Protein AF-A0A5E3XGV1-F1 (afdb_monomer_lite)

Secondary structure (DSSP, 8-state):
-EEEEEEEE-S--TTTTS-SS--SS--TTEEEEEEEEESS--GGGGGTTBTTPPPPPPPSEEEEEEEES---S---GGGG--GGGGTTEEEEEEEESSSSS----HHHHHHHHHH-TT--EEEE-HHHHHHHHHHIIIIIISSS--HHHHHHHTT--EEEE-S--TT-EETTEEHHHHHHHHHHSTT----EEEEEGGGHHHHHHHHTTTSEEEEEPBP-----------

Structure (mmCIF, N/CA/C/O backbone):
data_AF-A0A5E3XGV1-F1
#
_entry.id   AF-A0A5E3XGV1-F1
#
loop_
_atom_site.group_PDB
_atom_site.id
_atom_site.type_symbol
_atom_site.label_atom_id
_atom_site.label_alt_id
_atom_site.label_comp_id
_atom_site.label_asym_id
_atom_site.label_entity_id
_atom_site.label_seq_id
_atom_site.pdbx_PDB_ins_code
_atom_site.Cartn_x
_atom_site.Cartn_y
_atom_site.Cartn_z
_atom_site.occupancy
_atom_site.B_iso_or_equiv
_atom_site.auth_seq_id
_atom_site.auth_comp_id
_atom_site.auth_asym_id
_atom_site.auth_atom_id
_atom_site.pdbx_PDB_model_num
ATOM 1 N N . MET A 1 1 ? -7.394 -14.993 9.760 1.00 59.34 1 MET A N 1
ATOM 2 C CA . MET A 1 1 ? -7.059 -13.569 9.548 1.00 59.34 1 MET A CA 1
ATOM 3 C C . MET A 1 1 ? -6.231 -13.520 8.284 1.00 59.34 1 MET A C 1
ATOM 5 O O . MET A 1 1 ? -5.189 -14.155 8.280 1.00 59.34 1 MET A O 1
ATOM 9 N N . LYS A 1 2 ? -6.726 -12.915 7.198 1.00 80.19 2 LYS A N 1
ATOM 10 C CA . LYS A 1 2 ? -6.070 -13.042 5.890 1.00 80.19 2 LYS A CA 1
ATOM 11 C C . LYS A 1 2 ? -5.187 -11.831 5.573 1.00 80.19 2 LYS A C 1
ATOM 13 O O . LYS A 1 2 ? -5.678 -10.702 5.643 1.00 80.19 2 LYS A O 1
ATOM 18 N N . THR A 1 3 ? -3.932 -12.088 5.210 1.00 84.44 3 THR A N 1
ATOM 19 C CA . THR A 1 3 ? -2.984 -11.105 4.653 1.00 84.44 3 THR A CA 1
ATOM 20 C C . THR A 1 3 ? -2.899 -11.314 3.153 1.00 84.44 3 THR A C 1
ATOM 22 O O . THR A 1 3 ? -2.928 -12.458 2.698 1.00 84.44 3 THR A O 1
ATOM 25 N N . VAL A 1 4 ? -2.817 -10.231 2.387 1.00 84.94 4 VAL A N 1
ATOM 26 C CA . VAL A 1 4 ? -2.737 -10.264 0.928 1.00 84.94 4 VAL A CA 1
ATOM 27 C C . VAL A 1 4 ? -1.664 -9.295 0.441 1.00 84.94 4 VAL A C 1
ATOM 29 O O . VAL A 1 4 ? -1.632 -8.141 0.857 1.00 84.94 4 VAL A O 1
ATOM 32 N N . GLU A 1 5 ? -0.819 -9.748 -0.476 1.00 85.06 5 GLU A N 1
ATOM 33 C CA . GLU A 1 5 ? 0.206 -8.939 -1.130 1.00 85.06 5 GLU A CA 1
ATOM 34 C C . GLU A 1 5 ? 0.073 -9.047 -2.650 1.00 85.06 5 GLU A C 1
ATOM 36 O O . GLU A 1 5 ? -0.005 -10.139 -3.213 1.00 85.06 5 GLU A O 1
ATOM 41 N N . TRP A 1 6 ? 0.056 -7.890 -3.301 1.00 80.75 6 TRP A N 1
ATOM 42 C CA . TRP A 1 6 ? 0.163 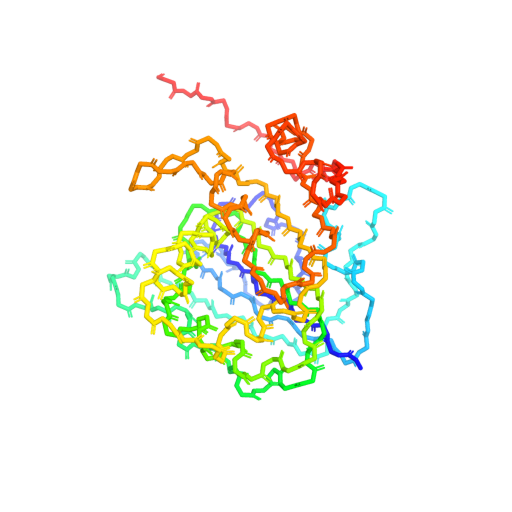-7.715 -4.740 1.00 80.75 6 TRP A CA 1
ATOM 43 C C . TRP A 1 6 ? 1.498 -7.063 -5.054 1.00 80.75 6 TRP A C 1
ATOM 45 O O . TRP A 1 6 ? 1.813 -5.998 -4.523 1.00 80.75 6 TRP A O 1
ATOM 55 N N . LEU A 1 7 ? 2.265 -7.681 -5.939 1.00 75.81 7 LEU A N 1
ATOM 56 C CA . LEU A 1 7 ? 3.619 -7.266 -6.258 1.00 75.81 7 LEU A CA 1
ATOM 57 C C . LEU A 1 7 ? 3.816 -7.241 -7.773 1.00 75.81 7 LEU A C 1
ATOM 59 O O . LEU A 1 7 ? 3.570 -8.238 -8.450 1.00 75.81 7 LEU A O 1
ATOM 63 N N . ALA A 1 8 ? 4.253 -6.103 -8.308 1.00 73.00 8 ALA A N 1
ATOM 64 C CA . ALA A 1 8 ? 4.518 -5.930 -9.735 1.00 73.00 8 ALA A CA 1
ATOM 65 C C . ALA A 1 8 ? 6.025 -5.815 -10.030 1.00 73.00 8 ALA A C 1
ATOM 67 O O . ALA A 1 8 ? 6.736 -5.055 -9.362 1.00 73.00 8 ALA A O 1
ATOM 68 N N . HIS A 1 9 ? 6.486 -6.556 -11.045 1.00 68.12 9 HIS A N 1
ATOM 69 C CA . HIS A 1 9 ? 7.897 -6.757 -11.401 1.00 68.12 9 HIS A CA 1
ATOM 70 C C . HIS A 1 9 ? 8.188 -6.627 -12.901 1.00 68.12 9 HIS A C 1
ATOM 72 O O . HIS A 1 9 ? 7.440 -7.153 -13.726 1.00 68.12 9 HIS A O 1
ATOM 78 N N . GLU A 1 10 ? 9.330 -6.026 -13.243 1.00 59.06 10 GLU A N 1
ATOM 79 C CA . GLU A 1 10 ? 9.963 -6.086 -14.568 1.00 59.06 10 GLU A CA 1
ATOM 80 C C . GLU A 1 10 ? 11.246 -6.936 -14.527 1.00 59.06 10 GLU A C 1
ATOM 82 O O . GLU A 1 10 ? 11.787 -7.196 -13.454 1.00 59.06 10 GLU A O 1
ATOM 87 N N . ALA A 1 11 ? 11.704 -7.388 -15.697 1.00 53.56 11 ALA A N 1
ATOM 88 C CA . ALA A 1 11 ? 12.746 -8.399 -15.876 1.00 53.56 11 ALA A CA 1
ATOM 89 C C . ALA A 1 11 ? 14.168 -8.013 -15.411 1.00 53.56 11 ALA A C 1
ATOM 91 O O . ALA A 1 11 ? 15.037 -8.885 -15.409 1.00 53.56 11 ALA A O 1
ATOM 92 N N . ASP A 1 12 ? 14.420 -6.769 -14.997 1.00 50.31 12 ASP A N 1
ATOM 93 C CA . ASP A 1 12 ? 15.743 -6.300 -14.553 1.00 50.31 12 ASP A CA 1
ATOM 94 C C . ASP A 1 12 ? 16.013 -6.670 -13.086 1.00 50.31 12 ASP A C 1
ATOM 96 O O . ASP A 1 12 ? 16.231 -5.823 -12.219 1.00 50.31 12 ASP A O 1
ATOM 100 N N . TRP A 1 13 ? 15.945 -7.965 -12.782 1.00 50.84 13 TRP A N 1
ATOM 101 C CA . TRP A 1 13 ? 16.102 -8.471 -11.424 1.00 50.84 13 TRP A CA 1
ATOM 102 C C . TRP A 1 13 ? 17.571 -8.827 -11.119 1.00 50.84 13 TRP A C 1
ATOM 104 O O . TRP A 1 13 ? 18.101 -9.756 -11.734 1.00 50.84 13 TRP A O 1
ATOM 114 N N . PRO A 1 14 ? 18.230 -8.195 -10.125 1.00 41.06 14 PRO A N 1
ATOM 115 C CA . PRO A 1 14 ? 19.506 -8.697 -9.605 1.00 41.06 14 PRO A CA 1
ATOM 116 C C . PRO A 1 14 ? 19.396 -10.090 -8.936 1.00 41.06 14 PRO A C 1
ATOM 118 O O . PRO A 1 14 ? 20.334 -10.881 -9.028 1.00 41.06 14 PRO A O 1
ATOM 121 N N . ASP A 1 15 ? 18.243 -10.463 -8.353 1.00 44.09 15 ASP A N 1
ATOM 122 C CA . ASP A 1 15 ? 17.985 -11.791 -7.758 1.00 44.09 15 ASP A CA 1
ATOM 123 C C . ASP A 1 15 ? 17.418 -12.845 -8.724 1.00 44.09 15 ASP A C 1
ATOM 125 O O . ASP A 1 15 ? 16.675 -13.740 -8.314 1.00 44.09 15 ASP A O 1
ATOM 129 N N . GLN A 1 16 ? 17.850 -12.854 -9.984 1.00 39.81 16 GLN A N 1
ATOM 130 C CA . GLN A 1 16 ? 17.697 -14.026 -10.869 1.00 39.81 16 GLN A CA 1
ATOM 131 C C . GLN A 1 16 ? 18.125 -15.368 -10.209 1.00 39.81 16 GLN A C 1
ATOM 133 O O . GLN A 1 16 ? 17.736 -16.436 -10.677 1.00 39.81 16 GLN A O 1
ATOM 138 N N . TRP A 1 17 ? 18.873 -15.319 -9.095 1.00 37.44 17 TRP A N 1
ATOM 139 C CA . TRP A 1 17 ? 19.360 -16.469 -8.326 1.00 37.44 17 TRP A CA 1
ATOM 140 C C . TRP A 1 17 ? 18.721 -16.678 -6.942 1.00 37.44 17 TRP A C 1
ATOM 142 O O . TRP A 1 17 ? 18.916 -17.745 -6.358 1.00 37.44 17 TRP A O 1
ATOM 152 N N . LYS A 1 18 ? 17.961 -15.716 -6.395 1.00 42.28 18 LYS A N 1
ATOM 153 C CA . LYS A 1 18 ? 17.190 -15.912 -5.154 1.00 42.28 18 LYS A CA 1
ATOM 154 C C . LYS A 1 18 ? 15.704 -15.792 -5.477 1.00 42.28 18 LYS A C 1
ATOM 156 O O . LYS A 1 18 ? 15.163 -14.689 -5.480 1.00 42.28 18 LYS A O 1
ATOM 161 N N . PRO A 1 19 ? 15.027 -16.921 -5.739 1.00 40.47 19 PRO A N 1
ATOM 162 C CA . PRO A 1 19 ? 13.595 -16.899 -5.936 1.00 40.47 19 PRO A CA 1
ATOM 163 C C . PRO A 1 19 ? 12.944 -16.311 -4.685 1.00 40.47 19 PRO A C 1
ATOM 165 O O . PRO A 1 19 ? 13.093 -16.868 -3.597 1.00 40.47 19 PRO A O 1
ATOM 168 N N . LEU A 1 20 ? 12.160 -15.237 -4.836 1.00 42.41 20 LEU A N 1
ATOM 169 C CA . LEU A 1 20 ? 11.143 -14.931 -3.828 1.00 42.41 20 LEU A CA 1
ATOM 170 C C . LEU A 1 20 ? 10.267 -16.183 -3.628 1.00 42.41 20 LEU A C 1
ATOM 172 O O . LEU A 1 20 ? 9.877 -16.487 -2.501 1.00 42.41 20 LEU A O 1
ATOM 176 N N . HIS A 1 21 ? 10.030 -16.958 -4.703 1.00 45.69 21 HIS A N 1
ATOM 177 C CA . HIS A 1 21 ? 9.189 -18.155 -4.702 1.00 45.69 21 HIS A CA 1
ATOM 178 C C . HIS A 1 21 ? 9.628 -19.206 -5.748 1.00 45.69 21 HIS A C 1
ATOM 180 O O . HIS A 1 21 ? 10.180 -18.868 -6.793 1.00 45.69 21 HIS A O 1
ATOM 186 N N . ASN A 1 22 ? 9.342 -20.487 -5.479 1.00 41.16 22 ASN A N 1
ATOM 187 C CA . ASN A 1 22 ? 9.705 -21.650 -6.307 1.00 41.16 22 ASN A CA 1
ATOM 188 C C . ASN A 1 22 ? 8.862 -21.754 -7.595 1.00 41.16 22 ASN A C 1
ATOM 190 O O . ASN A 1 22 ? 7.990 -22.620 -7.698 1.00 41.16 22 ASN A O 1
ATOM 194 N N . VAL A 1 23 ? 9.091 -20.875 -8.570 1.00 43.25 23 VAL A N 1
ATOM 195 C CA . VAL A 1 23 ? 8.417 -20.924 -9.879 1.00 43.25 23 VAL A CA 1
ATOM 196 C C . VAL A 1 23 ? 9.264 -21.736 -10.872 1.00 43.25 23 VAL A C 1
ATOM 198 O O . VAL A 1 23 ? 10.469 -21.510 -10.946 1.00 43.25 23 VAL A O 1
ATOM 201 N N . PRO A 1 24 ? 8.678 -22.660 -11.660 1.00 36.44 24 PRO A N 1
ATOM 202 C CA . PRO A 1 24 ? 9.432 -23.551 -12.551 1.00 36.44 24 PRO A CA 1
ATOM 203 C C . PRO A 1 24 ? 10.002 -22.909 -13.833 1.00 36.44 24 PRO A C 1
ATOM 205 O O . PRO A 1 24 ? 10.544 -23.637 -14.659 1.00 36.44 24 PRO A O 1
ATOM 208 N N . SER A 1 25 ? 9.908 -21.588 -14.032 1.00 39.97 25 SER A N 1
ATOM 209 C CA . SER A 1 25 ? 10.435 -20.923 -15.234 1.00 39.97 25 SER A CA 1
ATOM 210 C C . SER A 1 25 ? 11.213 -19.652 -14.884 1.00 39.97 25 SER A C 1
ATOM 212 O O . SER A 1 25 ? 10.687 -18.824 -14.136 1.00 39.97 25 SER A O 1
ATOM 214 N N . PRO A 1 26 ? 12.416 -19.440 -15.452 1.00 48.34 26 PRO A N 1
ATOM 215 C CA . PRO A 1 26 ? 13.103 -18.157 -15.378 1.00 48.34 26 PRO A CA 1
ATOM 216 C C . PRO A 1 26 ? 12.223 -17.067 -16.005 1.00 48.34 26 PRO A C 1
ATOM 218 O O . PRO A 1 26 ? 11.754 -17.223 -17.131 1.00 48.34 26 PRO A O 1
ATOM 221 N N . LEU A 1 27 ? 11.999 -15.969 -15.280 1.00 52.47 27 LEU A N 1
ATOM 222 C CA . LEU A 1 27 ? 11.228 -14.800 -15.739 1.00 52.47 27 LEU A CA 1
ATOM 223 C C . LEU A 1 27 ? 12.074 -13.815 -16.565 1.00 52.47 27 LEU A C 1
ATOM 225 O O . LEU A 1 27 ? 11.669 -12.672 -16.780 1.00 52.47 27 LEU A O 1
ATOM 229 N N . VAL A 1 28 ? 13.245 -14.259 -17.024 1.00 48.41 28 VAL A N 1
ATOM 230 C CA . VAL A 1 28 ? 14.185 -13.488 -17.841 1.00 48.41 28 VAL A CA 1
ATOM 231 C C . VAL A 1 28 ? 13.418 -12.994 -19.075 1.00 48.41 28 VAL A C 1
ATOM 233 O O . VAL A 1 28 ? 12.869 -13.801 -19.818 1.00 48.41 28 VAL A O 1
ATOM 236 N N . TYR A 1 29 ? 13.312 -11.676 -19.252 1.00 50.72 29 TYR A N 1
ATOM 237 C CA . TYR A 1 29 ? 12.529 -10.979 -20.297 1.00 50.72 29 TYR A CA 1
ATOM 238 C C . TYR A 1 29 ? 11.006 -10.860 -20.108 1.00 50.72 29 TYR A C 1
ATOM 240 O O . TYR A 1 29 ? 10.303 -10.484 -21.049 1.00 50.72 29 TYR A O 1
ATOM 248 N N . SER A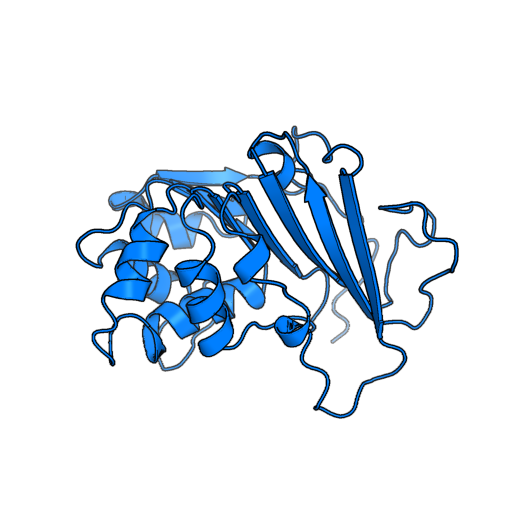 1 30 ? 10.470 -11.126 -18.918 1.00 58.28 30 SER A N 1
ATOM 249 C CA . SER A 1 30 ? 9.034 -10.993 -18.651 1.00 58.28 30 SER A CA 1
ATOM 250 C C . SER A 1 30 ? 8.716 -10.022 -17.520 1.00 58.28 30 SER A C 1
ATOM 252 O O . SER A 1 30 ? 9.464 -9.886 -16.553 1.00 58.28 30 SER A O 1
ATOM 254 N N . ARG A 1 31 ? 7.580 -9.336 -17.648 1.00 69.69 31 ARG A N 1
ATOM 255 C CA . ARG A 1 31 ? 6.963 -8.605 -16.539 1.00 69.69 31 ARG A CA 1
ATOM 256 C C . ARG A 1 31 ? 6.078 -9.581 -15.782 1.00 69.69 31 ARG A C 1
ATOM 258 O O . ARG A 1 31 ? 5.473 -10.450 -16.400 1.00 69.69 31 ARG A O 1
ATOM 265 N N . ALA A 1 32 ? 5.972 -9.458 -14.469 1.00 73.19 32 ALA A N 1
ATOM 266 C CA . ALA A 1 32 ? 5.107 -10.326 -13.686 1.00 73.19 32 ALA A CA 1
ATOM 267 C C . ALA A 1 32 ? 4.296 -9.540 -12.663 1.00 73.19 32 ALA A C 1
ATOM 269 O O . ALA A 1 32 ? 4.788 -8.599 -12.041 1.00 73.19 32 ALA A O 1
ATOM 270 N N . VAL A 1 33 ? 3.053 -9.968 -12.470 1.00 76.50 33 VAL A N 1
ATOM 271 C CA . VAL A 1 33 ? 2.242 -9.587 -11.317 1.00 76.50 33 VAL A CA 1
ATOM 272 C C . VAL A 1 33 ? 2.067 -10.820 -10.451 1.00 76.50 33 VAL A C 1
ATOM 274 O O . VAL A 1 33 ? 1.589 -11.858 -10.910 1.00 76.50 33 VAL A O 1
ATOM 277 N N . ILE A 1 34 ? 2.493 -10.707 -9.201 1.00 79.00 34 ILE A N 1
ATOM 278 C CA . ILE A 1 34 ? 2.424 -11.756 -8.195 1.00 79.00 34 ILE A CA 1
ATOM 279 C C . ILE A 1 34 ? 1.344 -11.363 -7.198 1.00 79.00 34 ILE A C 1
ATOM 281 O O . ILE A 1 34 ? 1.365 -10.272 -6.634 1.00 79.00 34 ILE A O 1
ATOM 285 N N . TYR A 1 35 ? 0.414 -12.276 -6.974 1.00 83.06 35 TYR A N 1
ATOM 286 C CA . TYR A 1 35 ? -0.576 -12.204 -5.918 1.00 83.06 35 TYR A CA 1
ATOM 287 C C . TYR A 1 35 ? -0.305 -13.302 -4.908 1.00 83.06 35 TYR A C 1
ATOM 289 O O . TYR A 1 35 ? -0.321 -14.481 -5.259 1.00 83.06 35 TYR A O 1
ATOM 297 N N . SER A 1 36 ? -0.102 -12.918 -3.659 1.00 84.56 36 SER A N 1
ATOM 298 C CA . SER A 1 36 ? 0.167 -13.821 -2.548 1.00 84.56 36 SER A CA 1
ATOM 299 C C . SER A 1 36 ? -0.870 -13.603 -1.449 1.00 84.56 36 SER A C 1
ATOM 301 O O . SER A 1 36 ? -1.214 -12.467 -1.124 1.00 84.56 36 SER A O 1
ATOM 303 N N . ALA A 1 37 ? -1.384 -14.686 -0.867 1.00 86.81 37 ALA A N 1
ATOM 304 C CA . ALA A 1 37 ? -2.343 -14.628 0.229 1.00 86.81 37 ALA A CA 1
ATOM 305 C C . ALA A 1 37 ? -2.036 -15.658 1.323 1.00 86.81 37 ALA A C 1
ATOM 307 O O . ALA A 1 37 ? -1.675 -16.803 1.043 1.00 86.81 37 ALA A O 1
ATOM 308 N N . TRP A 1 38 ? -2.255 -15.252 2.573 1.00 86.81 38 TRP A N 1
ATOM 309 C CA . TRP A 1 38 ? -2.049 -16.051 3.781 1.00 86.81 38 TRP A CA 1
ATOM 310 C C . TRP A 1 38 ? -3.355 -16.150 4.578 1.00 86.81 38 TRP A C 1
ATOM 312 O O . TRP A 1 38 ? -4.126 -15.194 4.642 1.00 86.81 38 TRP A O 1
ATOM 322 N N . ARG A 1 39 ? -3.631 -17.302 5.193 1.00 79.06 39 ARG A N 1
ATOM 323 C CA . ARG A 1 39 ? -4.820 -17.599 6.017 1.00 79.06 39 ARG A CA 1
ATOM 324 C C . ARG A 1 39 ? -4.675 -17.118 7.461 1.00 79.06 39 ARG A C 1
ATOM 326 O O . ARG A 1 39 ? -5.695 -16.863 8.119 1.00 79.06 39 ARG A O 1
ATOM 333 N N . ALA A 1 40 ? -3.433 -17.019 7.928 1.00 74.00 40 ALA A N 1
ATOM 334 C CA . ALA A 1 40 ? -3.019 -16.498 9.224 1.00 74.00 40 ALA A CA 1
ATOM 335 C C . ALA A 1 40 ? -1.719 -15.695 9.048 1.00 74.00 40 ALA A C 1
ATOM 337 O O . ALA A 1 40 ? -0.839 -16.113 8.300 1.00 74.00 40 ALA A O 1
ATOM 338 N N . GLY A 1 41 ? -1.610 -14.545 9.710 1.00 66.75 41 GLY A N 1
ATOM 339 C CA . GLY A 1 41 ? -0.438 -13.680 9.611 1.00 66.75 41 GLY A CA 1
ATOM 340 C C . GLY A 1 41 ? -0.618 -12.376 10.377 1.00 66.75 41 GLY A C 1
ATOM 341 O O . GLY A 1 41 ? -1.750 -11.983 10.661 1.00 66.75 41 GLY A O 1
ATOM 342 N N . MET A 1 42 ? 0.503 -11.741 10.717 1.00 70.81 42 MET A N 1
ATOM 343 C CA . MET A 1 42 ? 0.563 -10.416 11.343 1.00 70.81 42 MET A CA 1
ATOM 344 C C . MET A 1 42 ? 0.842 -9.349 10.276 1.00 70.81 42 MET A C 1
ATOM 346 O O . MET A 1 42 ? 1.267 -9.668 9.160 1.00 70.81 42 MET A O 1
ATOM 350 N N . SER A 1 43 ? 0.613 -8.081 10.614 1.00 74.31 43 SER A N 1
ATOM 351 C CA . SER A 1 43 ? 0.972 -6.933 9.771 1.00 74.31 43 SER A CA 1
ATOM 352 C C . SER A 1 43 ? 2.453 -6.885 9.418 1.00 74.31 43 SER A C 1
ATOM 354 O O . SER A 1 43 ? 2.798 -6.362 8.363 1.00 74.31 43 SER A O 1
ATOM 356 N N . ASP A 1 44 ? 3.310 -7.470 10.251 1.00 82.62 44 ASP A N 1
ATOM 357 C CA . ASP A 1 44 ? 4.763 -7.517 10.069 1.00 82.62 44 ASP A CA 1
ATOM 358 C C . ASP A 1 44 ? 5.182 -8.135 8.731 1.00 82.62 44 ASP A C 1
ATOM 360 O O . ASP A 1 44 ? 6.218 -7.785 8.176 1.00 82.62 44 ASP A O 1
ATOM 364 N N . TYR A 1 45 ? 4.342 -8.989 8.137 1.00 80.44 45 TYR A N 1
ATOM 365 C CA . TYR A 1 45 ? 4.574 -9.525 6.792 1.00 80.44 45 TYR A CA 1
ATOM 366 C C . TYR A 1 45 ? 4.600 -8.427 5.727 1.00 80.44 45 TYR A C 1
ATOM 368 O O . TYR A 1 45 ? 5.344 -8.528 4.753 1.00 80.44 45 TYR A O 1
ATOM 376 N N . LEU A 1 46 ? 3.846 -7.346 5.940 1.00 81.12 46 LEU A N 1
ATOM 377 C CA . LEU A 1 46 ? 3.889 -6.158 5.094 1.00 81.12 46 LEU A CA 1
ATOM 378 C C . LEU A 1 46 ? 5.143 -5.315 5.328 1.00 81.12 46 LEU A C 1
ATOM 380 O O . LEU A 1 46 ? 5.333 -4.355 4.594 1.00 81.12 46 LEU A O 1
ATOM 384 N N . LYS A 1 47 ? 5.982 -5.635 6.316 1.00 82.38 47 LYS A N 1
ATOM 385 C CA . LYS A 1 47 ? 7.250 -4.958 6.623 1.00 82.38 47 LYS A CA 1
ATOM 386 C C . LYS A 1 47 ? 8.461 -5.831 6.282 1.00 82.38 47 LYS A C 1
ATOM 388 O O . LYS A 1 47 ? 9.573 -5.491 6.645 1.00 82.38 47 LYS A O 1
ATOM 393 N N . GLY A 1 48 ? 8.296 -6.937 5.550 1.00 79.44 48 GLY A N 1
ATOM 394 C CA . GLY A 1 48 ? 9.387 -7.895 5.305 1.00 79.44 48 GLY A CA 1
ATOM 395 C C . GLY A 1 48 ? 10.610 -7.353 4.544 1.00 79.44 48 GLY A C 1
ATOM 396 O O . GLY A 1 48 ? 11.637 -8.031 4.470 1.00 79.44 48 GLY A O 1
ATOM 397 N N . ASP A 1 49 ? 10.534 -6.154 3.972 1.00 77.19 49 ASP A N 1
ATOM 398 C CA . ASP A 1 49 ? 11.655 -5.420 3.377 1.00 77.19 49 ASP A CA 1
ATOM 399 C C . ASP A 1 49 ? 12.194 -4.281 4.250 1.00 77.19 49 ASP A C 1
ATOM 401 O O . ASP A 1 49 ? 13.081 -3.573 3.798 1.00 77.19 49 ASP A O 1
ATOM 405 N N . VAL A 1 50 ? 11.710 -4.122 5.477 1.00 82.88 50 VAL A N 1
ATOM 406 C CA . VAL A 1 50 ? 12.234 -3.203 6.493 1.00 82.88 50 VAL A CA 1
ATOM 407 C C . VAL A 1 50 ? 13.317 -3.911 7.311 1.00 82.88 50 VAL A C 1
ATOM 409 O O . VAL A 1 50 ? 13.203 -5.104 7.612 1.00 82.88 50 VAL A O 1
ATOM 412 N N . ILE A 1 51 ? 14.391 -3.206 7.661 1.00 83.00 51 ILE A N 1
ATOM 413 C CA . ILE A 1 51 ? 15.462 -3.735 8.514 1.00 83.00 51 ILE A CA 1
ATOM 414 C C . ILE A 1 51 ? 14.882 -4.170 9.868 1.00 83.00 51 ILE A C 1
ATOM 416 O O . ILE A 1 51 ? 14.084 -3.473 10.477 1.00 83.00 51 ILE A O 1
ATOM 420 N N . GLY A 1 52 ? 15.279 -5.354 10.343 1.00 84.50 52 GLY A N 1
ATOM 421 C CA . GLY A 1 52 ? 14.801 -5.910 11.615 1.00 84.50 52 GLY A CA 1
ATOM 422 C C . GLY A 1 52 ? 13.510 -6.732 11.528 1.00 84.50 52 GLY A C 1
ATOM 423 O O . GLY A 1 52 ? 13.201 -7.443 12.479 1.00 84.50 52 GLY A O 1
ATOM 424 N N . TYR A 1 53 ? 12.806 -6.718 10.393 1.00 82.31 53 TYR A N 1
ATOM 425 C CA . TYR A 1 53 ? 11.644 -7.580 10.161 1.00 82.31 53 TYR A CA 1
ATOM 426 C C . TYR A 1 53 ? 12.023 -8.796 9.322 1.00 82.31 53 TYR A C 1
ATOM 428 O O . TYR A 1 53 ? 12.772 -8.691 8.348 1.00 82.31 53 TYR A O 1
ATOM 436 N N . ASP A 1 54 ? 11.475 -9.960 9.652 1.00 80.94 54 ASP A N 1
ATOM 437 C CA . ASP A 1 54 ? 11.641 -11.155 8.830 1.00 80.94 54 ASP A CA 1
ATOM 438 C C . ASP A 1 54 ? 10.784 -11.089 7.559 1.00 80.94 54 ASP A C 1
ATOM 440 O O . ASP A 1 54 ? 9.740 -10.437 7.503 1.00 80.94 54 ASP A O 1
ATOM 444 N N . GLY A 1 55 ? 11.235 -11.775 6.506 1.00 73.50 55 GLY A N 1
ATOM 445 C CA . GLY A 1 55 ? 10.415 -11.956 5.309 1.00 73.50 55 GLY A CA 1
ATOM 446 C C . GLY A 1 55 ? 9.147 -12.758 5.632 1.00 73.50 55 GLY A C 1
ATOM 447 O O . GLY A 1 55 ? 9.176 -13.610 6.526 1.00 73.50 55 GLY A O 1
ATOM 448 N N . PRO A 1 56 ? 8.032 -12.531 4.914 1.00 77.44 56 PRO A N 1
AT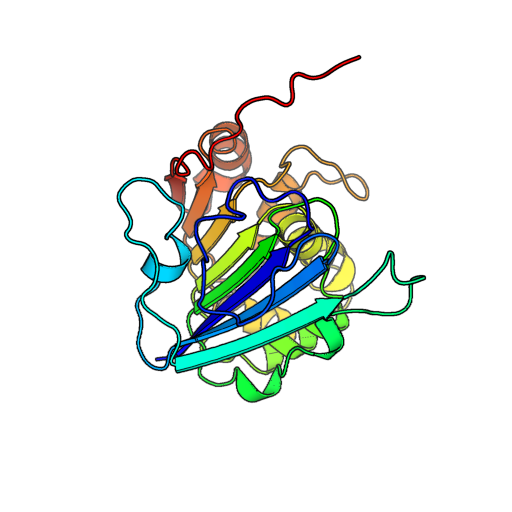OM 449 C CA . PRO A 1 56 ? 6.824 -13.309 5.143 1.00 77.44 56 PRO A CA 1
ATOM 450 C C . PRO A 1 56 ? 7.084 -14.804 4.887 1.00 77.44 56 PRO A C 1
ATOM 452 O O . PRO A 1 56 ? 7.867 -15.155 3.996 1.00 77.44 56 PRO A O 1
ATOM 455 N N . PRO A 1 57 ? 6.417 -15.713 5.621 1.00 80.75 57 PRO A N 1
ATOM 456 C CA . PRO A 1 57 ? 6.485 -17.140 5.335 1.00 80.75 57 PRO A CA 1
ATOM 457 C C . PRO A 1 57 ? 5.874 -17.439 3.959 1.00 80.75 57 PRO A C 1
ATOM 459 O O . PRO A 1 57 ? 5.249 -16.587 3.325 1.00 80.75 57 PRO A O 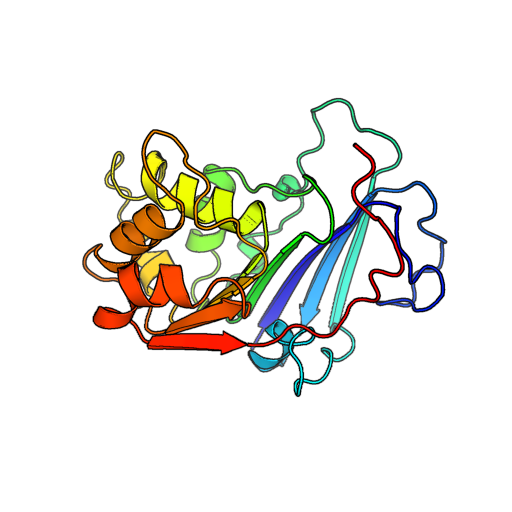1
ATOM 462 N N . ARG A 1 58 ? 5.989 -18.687 3.498 1.00 81.06 58 ARG A N 1
ATOM 463 C CA . ARG A 1 58 ? 5.364 -19.114 2.238 1.00 81.06 58 ARG A CA 1
ATOM 464 C C . ARG A 1 58 ? 3.842 -18.850 2.255 1.00 81.06 58 ARG A C 1
ATOM 466 O O . ARG A 1 58 ? 3.196 -19.232 3.231 1.00 81.06 58 ARG A O 1
ATOM 473 N N . PRO A 1 59 ? 3.262 -18.257 1.194 1.00 83.50 59 PRO A N 1
ATOM 474 C CA . PRO A 1 59 ? 1.823 -18.022 1.119 1.00 83.50 59 PRO A CA 1
ATOM 475 C C . PRO A 1 59 ? 1.015 -19.315 0.984 1.00 83.50 59 PRO A C 1
ATOM 477 O O . PRO A 1 59 ? 1.451 -20.276 0.346 1.00 83.50 59 PRO A O 1
ATOM 480 N N . ASP A 1 60 ? -0.199 -19.307 1.542 1.00 84.62 60 ASP A N 1
ATOM 481 C CA . ASP A 1 60 ? -1.197 -20.372 1.372 1.00 84.62 60 ASP A CA 1
ATOM 482 C C . ASP A 1 60 ? -1.732 -20.432 -0.063 1.00 84.62 60 ASP A C 1
ATOM 484 O O . ASP A 1 60 ? -2.145 -21.489 -0.544 1.00 84.62 60 ASP A O 1
ATOM 488 N N . PHE A 1 61 ? -1.761 -19.284 -0.737 1.00 84.12 61 PHE A N 1
ATOM 489 C CA . PHE A 1 61 ? -2.154 -19.158 -2.130 1.00 84.12 61 PHE A CA 1
ATOM 490 C C . PHE A 1 61 ? -1.238 -18.176 -2.841 1.00 84.12 61 PHE A C 1
ATOM 492 O O . PHE A 1 61 ? -0.978 -17.086 -2.333 1.00 84.12 61 PHE A O 1
ATOM 499 N N . GLN A 1 62 ? -0.793 -18.549 -4.036 1.00 83.31 62 GLN A N 1
ATOM 500 C CA . GLN A 1 62 ? -0.016 -17.671 -4.888 1.00 83.31 62 GLN A CA 1
ATOM 501 C C . GLN A 1 62 ? -0.450 -17.821 -6.341 1.00 83.31 62 GLN A C 1
ATOM 503 O O . GLN A 1 62 ? -0.529 -18.934 -6.861 1.00 83.31 62 GLN A O 1
ATOM 508 N N . LEU A 1 63 ? -0.709 -16.690 -6.986 1.00 78.69 63 LEU A N 1
ATOM 509 C CA . LEU A 1 63 ? -0.959 -16.576 -8.413 1.00 78.69 63 LEU A CA 1
ATOM 510 C C . LEU A 1 63 ? 0.136 -15.700 -9.018 1.00 78.69 63 LEU A C 1
ATOM 512 O O . LEU A 1 63 ? 0.390 -14.600 -8.537 1.00 78.69 63 LEU A O 1
ATOM 516 N N . ILE A 1 64 ? 0.776 -16.189 -10.076 1.00 78.69 64 ILE A N 1
ATOM 517 C CA . ILE A 1 64 ? 1.823 -15.464 -10.796 1.00 78.69 64 ILE A CA 1
ATOM 518 C C . ILE A 1 64 ? 1.365 -15.316 -12.231 1.00 78.69 64 ILE A C 1
ATOM 520 O O . ILE A 1 64 ? 1.123 -16.307 -12.919 1.00 78.69 64 ILE A O 1
ATOM 524 N N . VAL A 1 65 ? 1.240 -14.072 -12.667 1.00 74.50 65 VAL A N 1
ATOM 525 C CA . VAL A 1 65 ? 0.805 -13.732 -14.013 1.00 74.50 65 VAL A CA 1
ATOM 526 C C . VAL A 1 65 ? 1.982 -13.132 -14.742 1.00 74.50 65 VAL A C 1
ATOM 528 O O . VAL A 1 65 ? 2.436 -12.041 -14.403 1.00 74.50 65 VAL A O 1
ATOM 531 N N . VAL A 1 66 ? 2.477 -13.870 -15.729 1.00 73.88 66 VAL A N 1
ATOM 532 C CA . VAL A 1 66 ? 3.617 -13.467 -16.543 1.00 73.88 66 VAL A CA 1
ATOM 533 C C . VAL A 1 66 ? 3.105 -12.768 -17.796 1.00 73.88 66 VAL A C 1
ATOM 535 O O . VAL A 1 66 ? 2.321 -13.323 -18.563 1.00 73.88 66 VAL A O 1
ATOM 538 N N . VAL A 1 67 ? 3.550 -11.536 -17.988 1.00 68.69 67 VAL A N 1
ATOM 539 C CA . VAL A 1 67 ? 3.261 -10.684 -19.134 1.00 68.69 67 VAL A CA 1
ATOM 540 C C . VAL A 1 67 ? 4.505 -10.681 -20.017 1.00 68.69 67 VAL A C 1
ATOM 542 O O . VAL A 1 67 ? 5.531 -10.076 -19.694 1.00 68.69 67 VAL A O 1
ATOM 545 N N . TYR A 1 68 ? 4.417 -11.413 -21.124 1.00 58.69 68 TYR A N 1
ATOM 546 C CA . TYR A 1 68 ? 5.457 -11.453 -22.142 1.00 58.69 68 TYR A CA 1
ATOM 547 C C . TYR A 1 68 ? 5.275 -10.266 -23.093 1.00 58.69 68 TYR A C 1
ATOM 549 O O . TYR A 1 68 ? 4.180 -10.048 -23.608 1.00 58.69 68 TYR A O 1
ATOM 557 N N . ALA A 1 69 ? 6.365 -9.535 -23.335 1.00 55.56 69 ALA A N 1
ATOM 558 C CA . ALA A 1 69 ? 6.440 -8.329 -24.159 1.00 55.56 69 ALA A CA 1
ATOM 559 C C . ALA A 1 69 ? 5.771 -7.069 -23.575 1.00 55.56 69 ALA A C 1
ATOM 561 O O . ALA A 1 69 ? 4.959 -7.101 -22.649 1.00 55.56 69 ALA A O 1
ATOM 562 N N . LYS A 1 70 ? 6.185 -5.922 -24.128 1.00 53.34 70 LYS A N 1
ATOM 563 C CA . LYS A 1 70 ? 5.645 -4.583 -23.883 1.00 53.34 70 LYS A CA 1
ATOM 564 C C . LYS A 1 70 ? 4.196 -4.586 -24.377 1.00 53.34 70 LYS A C 1
ATOM 566 O O . LYS A 1 70 ? 3.953 -4.212 -25.516 1.00 53.34 70 LYS A O 1
ATOM 571 N N . ALA A 1 71 ? 3.278 -5.132 -23.578 1.00 46.09 71 ALA A N 1
ATOM 572 C CA . ALA A 1 71 ? 1.875 -5.236 -23.944 1.00 46.09 71 ALA A CA 1
ATOM 573 C C . ALA A 1 71 ? 1.412 -3.859 -24.424 1.00 46.09 71 ALA A C 1
ATOM 575 O O . ALA A 1 71 ? 1.531 -2.874 -23.689 1.00 46.09 71 ALA A O 1
ATOM 576 N N . GLU A 1 72 ? 0.980 -3.795 -25.681 1.00 46.38 72 GLU A N 1
ATOM 577 C CA . GLU A 1 72 ? 0.301 -2.640 -26.246 1.00 46.38 72 GLU A CA 1
ATOM 578 C C . GLU A 1 72 ? -0.915 -2.374 -25.358 1.00 46.38 72 GLU A C 1
ATOM 580 O O . GLU A 1 72 ? -1.879 -3.124 -25.405 1.00 46.38 72 GLU A O 1
ATOM 585 N N . THR A 1 73 ? -0.763 -1.405 -24.451 1.00 50.97 73 THR A N 1
ATOM 586 C CA . THR A 1 73 ? -1.761 -0.554 -23.770 1.00 50.97 73 THR A CA 1
ATOM 587 C C . THR A 1 73 ? -3.010 -1.155 -23.099 1.00 50.97 73 THR A C 1
ATOM 589 O O . THR A 1 73 ? -3.629 -0.452 -22.305 1.00 50.97 73 THR A O 1
ATOM 592 N N . ASP A 1 74 ? -3.359 -2.424 -23.300 1.00 48.56 74 ASP A N 1
ATOM 593 C CA . ASP A 1 74 ? -4.708 -2.936 -23.021 1.00 48.56 74 ASP A CA 1
ATOM 594 C C . ASP A 1 74 ? -4.761 -3.949 -21.869 1.00 48.56 74 ASP A C 1
ATOM 596 O O . ASP A 1 74 ? -5.837 -4.232 -21.324 1.00 48.56 74 ASP A O 1
ATOM 600 N N . TYR A 1 75 ? -3.613 -4.491 -21.454 1.00 52.91 75 TYR A N 1
ATOM 601 C CA . TYR A 1 75 ? -3.564 -5.348 -20.276 1.00 52.91 75 TYR A CA 1
ATOM 602 C C . TYR A 1 75 ? -3.505 -4.496 -19.009 1.00 52.91 75 TYR A C 1
ATOM 604 O O . TYR A 1 75 ? -2.464 -3.946 -18.654 1.00 52.91 75 TYR A O 1
ATOM 612 N N . LEU A 1 76 ? -4.639 -4.419 -18.314 1.00 60.31 76 LEU A N 1
ATOM 613 C CA . LEU A 1 76 ? -4.739 -3.798 -17.002 1.00 60.31 76 LEU A CA 1
ATOM 614 C C . LEU A 1 76 ? -4.742 -4.917 -15.937 1.00 60.31 76 LEU A C 1
ATOM 616 O O . LEU A 1 76 ? -5.720 -5.668 -15.846 1.00 60.31 76 LEU A O 1
ATOM 620 N N . PRO A 1 77 ? -3.666 -5.076 -15.138 1.00 58.56 77 PRO A N 1
ATOM 621 C CA . PRO A 1 77 ? -3.576 -6.159 -14.154 1.00 58.56 77 PRO A CA 1
ATOM 622 C C . PRO A 1 77 ? -4.621 -6.072 -13.034 1.00 58.56 77 PRO A C 1
ATOM 624 O O . PRO A 1 77 ? -4.931 -7.072 -12.392 1.00 58.56 77 PRO A O 1
ATOM 627 N N . ASN A 1 78 ? -5.186 -4.885 -12.813 1.00 61.91 78 ASN A N 1
ATOM 628 C CA . ASN A 1 78 ? -6.311 -4.644 -11.909 1.00 61.91 78 ASN A CA 1
ATOM 629 C C . ASN A 1 78 ? -7.533 -5.546 -12.191 1.00 61.91 78 ASN A C 1
ATOM 631 O O . ASN A 1 78 ? -8.202 -5.958 -11.249 1.00 61.91 78 ASN A O 1
ATOM 635 N N . LYS A 1 79 ? -7.778 -5.934 -13.453 1.00 69.69 79 LYS A N 1
ATOM 636 C CA . LYS A 1 79 ? -8.875 -6.835 -13.849 1.00 69.69 79 LYS A CA 1
ATOM 637 C C . LYS A 1 79 ? -8.710 -8.257 -13.318 1.00 69.69 79 LYS A C 1
ATOM 639 O O . LYS A 1 79 ? -9.663 -9.028 -13.357 1.00 69.69 79 LYS A O 1
ATOM 644 N N . LEU A 1 80 ? -7.516 -8.617 -12.850 1.00 70.06 80 LEU A N 1
ATOM 645 C CA . LEU A 1 80 ? -7.255 -9.920 -12.249 1.00 70.06 80 LEU A CA 1
ATOM 646 C C . LEU A 1 80 ? -7.427 -9.934 -10.734 1.00 70.06 80 LEU A C 1
ATOM 648 O O . LEU A 1 80 ? -7.302 -11.001 -10.137 1.00 70.06 80 LEU A O 1
ATOM 652 N N . ILE A 1 81 ? -7.690 -8.788 -10.103 1.00 75.31 81 ILE A N 1
ATOM 653 C CA . ILE A 1 81 ? -7.842 -8.726 -8.654 1.00 75.31 81 ILE A CA 1
ATOM 654 C C . ILE A 1 81 ? -9.254 -9.197 -8.294 1.00 75.31 81 ILE A C 1
ATOM 656 O O . ILE A 1 81 ? -10.223 -8.507 -8.614 1.00 75.31 81 ILE A O 1
ATOM 660 N N . PRO A 1 82 ? -9.409 -10.334 -7.592 1.00 77.25 82 PRO A N 1
ATOM 661 C CA . PRO A 1 82 ? -10.718 -10.808 -7.179 1.00 77.25 82 PRO A CA 1
ATOM 662 C C . PRO A 1 82 ? -11.141 -10.043 -5.921 1.00 77.25 82 PRO A C 1
ATOM 664 O O . PRO A 1 82 ? -11.050 -10.565 -4.807 1.00 77.25 82 PRO A O 1
ATOM 667 N N . PHE A 1 83 ? -11.548 -8.779 -6.071 1.00 82.44 83 PHE A N 1
ATOM 668 C CA . PHE A 1 83 ? -11.879 -7.915 -4.935 1.00 82.44 83 PHE A CA 1
ATOM 669 C C . PHE A 1 83 ? -12.955 -8.535 -4.035 1.00 82.44 83 PHE A C 1
ATOM 671 O O . PHE A 1 83 ? -12.851 -8.411 -2.814 1.00 82.44 83 PHE A O 1
ATOM 678 N N . GLU A 1 84 ? -13.920 -9.287 -4.581 1.00 83.19 84 GLU A N 1
ATOM 679 C CA . GLU A 1 84 ? -14.948 -9.962 -3.778 1.00 83.19 84 GLU A CA 1
ATOM 680 C C . GLU A 1 84 ? -14.359 -10.985 -2.792 1.00 83.19 84 GLU A C 1
ATOM 682 O O . GLU A 1 84 ? -14.869 -11.160 -1.678 1.00 83.19 84 GLU A O 1
ATOM 687 N N . ALA A 1 85 ? -13.241 -11.622 -3.154 1.00 82.69 85 ALA A N 1
ATOM 688 C CA . ALA A 1 85 ? -12.556 -12.601 -2.312 1.00 82.69 85 ALA A CA 1
ATOM 689 C C . ALA A 1 85 ? -11.863 -11.965 -1.092 1.00 82.69 85 ALA A C 1
ATOM 691 O O . ALA A 1 85 ? -11.448 -12.678 -0.173 1.00 82.69 85 ALA A O 1
ATOM 692 N N . LEU A 1 86 ? -11.762 -10.631 -1.044 1.00 84.81 86 LEU A N 1
ATOM 693 C CA . LEU A 1 86 ? -11.042 -9.893 -0.005 1.00 84.81 86 LEU A CA 1
ATOM 694 C C . LEU A 1 86 ? -11.904 -9.551 1.222 1.00 84.81 86 LEU A C 1
ATOM 696 O O . LEU A 1 86 ? -11.464 -8.808 2.094 1.00 84.81 86 LEU A O 1
ATOM 700 N N . THR A 1 87 ? -13.106 -10.125 1.340 1.00 86.38 87 THR A N 1
ATOM 701 C CA . THR A 1 87 ? -14.076 -9.790 2.402 1.00 86.38 87 THR A CA 1
ATOM 702 C C . THR A 1 87 ? -13.517 -9.881 3.831 1.00 86.38 87 THR A C 1
ATOM 704 O O . THR A 1 87 ? -13.848 -9.053 4.684 1.00 86.38 87 THR A O 1
ATOM 707 N N . ASP A 1 88 ? -12.629 -10.844 4.089 1.00 86.44 88 ASP A N 1
ATOM 708 C CA . ASP A 1 88 ? -12.018 -11.079 5.406 1.00 86.44 88 ASP A CA 1
ATOM 709 C C . ASP A 1 88 ? -10.565 -10.590 5.531 1.00 86.44 88 ASP A C 1
ATOM 711 O O . ASP A 1 88 ? -9.881 -10.922 6.510 1.00 86.44 88 ASP A O 1
ATOM 715 N N . VAL A 1 89 ? -10.070 -9.851 4.538 1.00 88.62 89 VAL A N 1
ATOM 716 C CA . VAL A 1 89 ? -8.691 -9.351 4.516 1.00 88.62 89 VAL A CA 1
ATOM 717 C C . VAL A 1 89 ? -8.543 -8.209 5.510 1.00 88.62 89 VAL A C 1
ATOM 719 O O . VAL A 1 89 ? -9.364 -7.295 5.538 1.00 88.62 89 VAL A O 1
ATOM 722 N N . GLN A 1 90 ? -7.500 -8.292 6.335 1.00 89.75 90 GLN A N 1
ATOM 723 C CA . GLN A 1 90 ? -7.152 -7.268 7.328 1.00 89.75 90 GLN A CA 1
ATOM 724 C C . GLN A 1 90 ? -5.901 -6.485 6.930 1.00 89.75 90 GLN A C 1
ATOM 726 O O . GLN A 1 90 ? -5.804 -5.298 7.231 1.00 89.75 90 GLN A O 1
ATOM 731 N N . TYR A 1 91 ? -5.002 -7.139 6.192 1.00 90.25 91 TYR A N 1
ATOM 732 C CA . TYR A 1 91 ? -3.719 -6.603 5.758 1.00 90.25 91 TYR A CA 1
ATOM 733 C C . TYR A 1 91 ? -3.620 -6.722 4.247 1.00 90.25 91 TYR A C 1
ATOM 735 O O . TYR A 1 91 ? -3.741 -7.827 3.706 1.00 90.25 91 TYR A O 1
ATOM 743 N N . LEU A 1 92 ? -3.398 -5.602 3.574 1.00 89.44 92 LEU A N 1
ATOM 744 C CA . LEU A 1 92 ? -3.279 -5.567 2.128 1.00 89.44 92 LEU A CA 1
ATOM 745 C C . LEU A 1 92 ? -2.078 -4.737 1.715 1.00 89.44 92 LEU A C 1
ATOM 747 O O . LEU A 1 92 ? -1.867 -3.643 2.229 1.00 89.44 92 LEU A O 1
ATOM 751 N N . SER A 1 93 ? -1.319 -5.241 0.754 1.00 88.31 93 SER A N 1
ATOM 752 C CA . SER A 1 93 ? -0.171 -4.538 0.210 1.00 88.31 93 SER A CA 1
ATOM 753 C C . SER A 1 93 ? -0.206 -4.513 -1.306 1.00 88.31 93 SER A C 1
ATOM 755 O O . SER A 1 93 ? -0.487 -5.527 -1.940 1.00 88.31 93 SER A O 1
ATOM 757 N N . PHE A 1 94 ? 0.084 -3.345 -1.870 1.00 85.75 94 PHE A N 1
ATOM 758 C CA . PHE A 1 94 ? 0.327 -3.140 -3.288 1.00 85.75 94 PHE A CA 1
ATOM 759 C C . PHE A 1 94 ? 1.716 -2.549 -3.456 1.00 85.75 94 PHE A C 1
ATOM 761 O O . PHE A 1 94 ? 1.976 -1.402 -3.084 1.00 85.75 94 PHE A O 1
ATOM 768 N N . ARG A 1 95 ? 2.614 -3.351 -4.010 1.00 78.75 95 ARG A N 1
ATOM 769 C CA . ARG A 1 95 ? 4.028 -3.029 -4.118 1.00 78.75 95 ARG A CA 1
ATOM 770 C C . ARG A 1 95 ? 4.455 -3.012 -5.560 1.00 78.75 95 ARG A C 1
ATOM 772 O O . ARG A 1 95 ? 4.081 -3.860 -6.371 1.00 78.75 95 ARG A O 1
ATOM 779 N N . GLN A 1 96 ? 5.313 -2.055 -5.843 1.00 71.38 96 GLN A N 1
ATOM 780 C CA . GLN A 1 96 ? 5.878 -1.854 -7.152 1.00 71.38 96 GLN A CA 1
ATOM 781 C C . GLN A 1 96 ? 7.397 -1.836 -7.020 1.00 71.38 96 GLN A C 1
ATOM 783 O O . GLN A 1 96 ? 7.941 -0.973 -6.337 1.00 71.38 96 GLN A O 1
ATOM 788 N N . ARG A 1 97 ? 8.079 -2.801 -7.645 1.00 68.06 97 ARG A N 1
ATOM 789 C CA . ARG A 1 97 ? 9.548 -2.902 -7.577 1.00 68.06 97 ARG A CA 1
ATOM 790 C C . ARG A 1 97 ? 10.263 -2.166 -8.713 1.00 68.06 97 ARG A C 1
ATOM 792 O O . ARG A 1 97 ? 11.422 -1.817 -8.547 1.00 68.06 97 ARG A O 1
ATOM 799 N N . THR A 1 98 ? 9.587 -1.899 -9.832 1.00 62.00 98 THR A N 1
ATOM 800 C CA . THR A 1 98 ? 10.130 -1.174 -11.000 1.00 62.00 98 THR A CA 1
ATOM 801 C C . THR A 1 98 ? 9.104 -0.195 -11.593 1.00 62.00 98 THR A C 1
ATOM 803 O O . THR A 1 98 ? 7.942 -0.158 -11.179 1.00 62.00 98 THR A O 1
ATOM 806 N N . TRP A 1 99 ? 9.509 0.636 -12.557 1.00 52.00 99 TRP A N 1
ATOM 807 C CA . TRP A 1 99 ? 8.667 1.699 -13.112 1.00 52.00 99 TRP A CA 1
ATOM 808 C C . TRP A 1 99 ? 7.437 1.149 -13.867 1.00 52.00 99 TRP A C 1
ATOM 810 O O . TRP A 1 99 ? 7.518 0.270 -14.710 1.00 52.00 99 TRP A O 1
ATOM 820 N N . GLN A 1 100 ? 6.279 1.697 -13.493 1.00 59.72 100 GLN A N 1
ATOM 821 C CA . GLN A 1 100 ? 4.920 1.556 -14.045 1.00 59.72 100 GLN A CA 1
ATOM 822 C C . GLN A 1 100 ? 4.459 0.176 -14.552 1.00 59.72 100 GLN A C 1
ATOM 824 O O . GLN A 1 100 ? 4.356 -0.053 -15.754 1.00 59.72 100 GLN A O 1
ATOM 829 N N . LEU A 1 101 ? 4.035 -0.701 -13.635 1.00 60.12 101 LEU A N 1
ATOM 830 C CA . LEU A 1 101 ? 3.329 -1.939 -14.011 1.00 60.12 101 LEU A CA 1
ATOM 831 C C . LEU A 1 101 ? 1.928 -2.076 -13.429 1.00 60.12 101 LEU A C 1
ATOM 833 O O . LEU A 1 101 ? 1.106 -2.800 -13.983 1.00 60.12 101 LEU A O 1
ATOM 837 N N . PHE A 1 102 ? 1.652 -1.407 -12.314 1.00 66.81 102 PHE A N 1
ATOM 838 C CA . PHE A 1 102 ? 0.420 -1.599 -11.575 1.00 66.81 102 PHE A CA 1
ATOM 839 C C . PHE A 1 102 ? -0.101 -0.264 -11.058 1.00 66.81 102 PHE A C 1
ATOM 841 O O . PHE A 1 102 ? 0.476 0.330 -10.151 1.00 66.81 102 PHE A O 1
ATOM 848 N N . GLU A 1 103 ? -1.200 0.190 -11.649 1.00 71.94 103 GLU A N 1
ATOM 849 C CA . GLU A 1 103 ? -1.934 1.367 -11.206 1.00 71.94 103 GLU A CA 1
ATOM 850 C C . GLU A 1 103 ? -3.428 1.023 -11.171 1.00 71.94 103 GLU A C 1
ATOM 852 O O . GLU A 1 103 ? -4.059 0.921 -12.227 1.00 71.94 103 GLU A O 1
ATOM 857 N N . PRO A 1 104 ? -4.012 0.765 -9.987 1.00 75.12 104 PRO A N 1
ATOM 858 C CA . PRO A 1 104 ? -5.444 0.527 -9.886 1.00 75.12 104 PRO A CA 1
ATOM 859 C C . PRO A 1 104 ? -6.218 1.782 -10.283 1.00 75.12 104 PRO A C 1
ATOM 861 O O . PRO A 1 104 ? -5.915 2.888 -9.832 1.00 75.12 104 PRO A O 1
ATOM 864 N N . SER A 1 105 ? -7.239 1.597 -11.115 1.00 76.12 105 SER A N 1
ATOM 865 C CA . SER A 1 105 ? -8.137 2.667 -11.530 1.00 76.12 105 SER A CA 1
ATOM 866 C C . SER A 1 105 ? -9.021 3.125 -10.373 1.00 76.12 105 SER A C 1
ATOM 868 O O . SER A 1 105 ? -9.129 2.476 -9.326 1.00 76.12 105 SER A O 1
ATOM 870 N N . SER A 1 106 ? -9.742 4.224 -10.590 1.00 75.56 106 SER A N 1
ATOM 871 C CA . SER A 1 106 ? -10.682 4.722 -9.596 1.00 75.56 106 SER A CA 1
ATOM 872 C C . SER A 1 106 ? -11.764 3.686 -9.229 1.00 75.56 106 SER A C 1
ATOM 874 O O . SER A 1 106 ? -12.105 3.500 -8.058 1.00 75.56 106 SER A O 1
ATOM 876 N N . GLY A 1 107 ? -12.265 2.954 -10.229 1.00 77.25 107 GLY A N 1
ATOM 877 C CA . GLY A 1 107 ? -13.246 1.882 -10.054 1.00 77.25 107 GLY A CA 1
ATOM 878 C C . GLY A 1 107 ? -12.716 0.688 -9.255 1.00 77.25 107 GLY A C 1
ATOM 879 O O . GLY A 1 107 ? -13.473 0.081 -8.497 1.00 77.25 107 GLY A O 1
ATOM 880 N N . ASP A 1 108 ? -11.422 0.390 -9.358 1.00 79.25 108 ASP A N 1
ATOM 881 C CA . ASP A 1 108 ? -10.804 -0.734 -8.646 1.00 79.25 108 ASP A CA 1
ATOM 882 C C . ASP A 1 108 ? -10.651 -0.446 -7.164 1.00 79.25 108 ASP A C 1
ATOM 884 O O . ASP A 1 108 ? -10.980 -1.290 -6.337 1.00 79.25 108 ASP A O 1
ATOM 888 N N . TRP A 1 109 ? -10.226 0.767 -6.803 1.00 79.00 109 TRP A N 1
ATOM 889 C CA . TRP A 1 109 ? -10.215 1.184 -5.404 1.00 79.00 109 TRP A CA 1
ATOM 890 C C . TRP A 1 109 ? -11.634 1.158 -4.824 1.00 79.00 109 TRP A C 1
ATOM 892 O O . TRP A 1 109 ? -11.835 0.621 -3.734 1.00 79.00 109 TRP A O 1
ATOM 902 N N . LYS A 1 110 ? -12.642 1.644 -5.568 1.00 78.06 110 LYS A N 1
ATOM 903 C CA . LYS A 1 110 ? -14.060 1.537 -5.170 1.00 78.06 110 LYS A CA 1
ATOM 904 C C . LYS A 1 110 ? -14.454 0.088 -4.885 1.00 78.06 110 LYS A C 1
ATOM 906 O O . LYS A 1 110 ? -15.045 -0.191 -3.841 1.00 78.06 110 LYS A O 1
ATOM 911 N N . ALA A 1 111 ? -14.128 -0.831 -5.790 1.00 81.06 111 ALA A N 1
ATOM 912 C CA . ALA A 1 111 ? -14.419 -2.251 -5.627 1.00 81.06 111 ALA A CA 1
ATOM 913 C C . ALA A 1 111 ? -13.675 -2.847 -4.421 1.00 81.06 111 ALA A C 1
ATOM 915 O O . ALA A 1 111 ? -14.302 -3.471 -3.563 1.00 81.06 111 ALA A O 1
ATOM 916 N N . LEU A 1 112 ? -12.373 -2.587 -4.296 1.00 83.31 112 LEU A N 1
ATOM 917 C CA . LEU A 1 112 ? -11.552 -3.039 -3.178 1.00 83.31 112 LEU A CA 1
ATOM 918 C C . LEU A 1 112 ? -12.172 -2.662 -1.840 1.00 83.31 112 LEU A C 1
ATOM 920 O O . LEU A 1 112 ? -12.436 -3.526 -1.010 1.00 83.31 112 LEU A O 1
ATOM 924 N N . PHE A 1 113 ? -12.401 -1.370 -1.634 1.00 81.25 113 PHE A N 1
ATOM 925 C CA . PHE A 1 113 ? -12.848 -0.833 -0.358 1.00 81.25 113 PHE A CA 1
ATOM 926 C C . PHE A 1 113 ? -14.294 -1.244 -0.039 1.00 81.25 113 PHE A C 1
ATOM 928 O O . PHE A 1 113 ? -14.633 -1.480 1.122 1.00 81.25 113 PHE A O 1
ATOM 935 N N . ARG A 1 114 ? -15.134 -1.455 -1.060 1.00 82.00 114 ARG A N 1
ATOM 936 C CA . ARG A 1 114 ? -16.467 -2.055 -0.894 1.00 82.00 114 ARG A CA 1
ATOM 937 C C . ARG A 1 114 ? -16.399 -3.482 -0.340 1.00 82.00 114 ARG A C 1
ATOM 939 O O . ARG A 1 114 ? -17.235 -3.856 0.492 1.00 82.00 114 ARG A O 1
ATOM 946 N N . HIS A 1 115 ? -15.441 -4.283 -0.804 1.00 85.12 115 HIS A N 1
ATOM 947 C CA . HIS A 1 115 ? -15.341 -5.696 -0.443 1.00 85.12 115 HIS A CA 1
ATOM 948 C C . HIS A 1 115 ? -14.470 -5.951 0.787 1.00 85.12 115 HIS A C 1
ATOM 950 O O . HIS A 1 115 ? -14.891 -6.714 1.649 1.00 85.12 115 HIS A O 1
ATOM 956 N N . ALA A 1 116 ? -13.325 -5.288 0.940 1.00 86.12 116 ALA A N 1
ATOM 957 C CA . ALA A 1 116 ? -12.359 -5.494 2.021 1.00 86.12 116 ALA A CA 1
ATOM 958 C C . ALA A 1 116 ? -12.822 -4.888 3.364 1.00 86.12 116 ALA A C 1
ATOM 960 O O . ALA A 1 116 ? -12.215 -3.985 3.934 1.00 86.12 116 ALA A O 1
ATOM 961 N N . ARG A 1 117 ? -13.936 -5.393 3.902 1.00 82.94 117 ARG A N 1
ATOM 962 C CA . ARG A 1 117 ? -14.653 -4.804 5.046 1.00 82.94 117 ARG A CA 1
ATOM 963 C C . ARG A 1 117 ? -13.905 -4.860 6.373 1.00 82.94 117 ARG A C 1
ATOM 965 O O . ARG A 1 117 ? -14.331 -4.158 7.292 1.00 82.94 117 ARG A O 1
ATOM 972 N N . LYS A 1 118 ? -12.883 -5.706 6.493 1.00 87.69 118 LYS A N 1
ATOM 973 C CA . LYS A 1 118 ? -12.055 -5.861 7.697 1.00 87.69 118 LYS A CA 1
ATOM 974 C C . LYS A 1 118 ? -10.668 -5.232 7.546 1.00 87.69 118 LYS A C 1
ATOM 976 O O . LYS A 1 118 ? -9.861 -5.379 8.457 1.00 87.69 118 LYS A O 1
ATOM 981 N N . LEU A 1 119 ? -10.400 -4.556 6.428 1.00 88.44 119 LEU A N 1
ATOM 982 C CA . LEU A 1 119 ? -9.106 -3.951 6.147 1.00 88.44 119 LEU A CA 1
ATOM 983 C C . LEU A 1 119 ? -8.775 -2.905 7.212 1.00 88.44 119 LEU A C 1
ATOM 985 O O . LEU A 1 119 ? -9.525 -1.947 7.381 1.00 88.44 119 LEU A O 1
ATOM 989 N N . CYS A 1 120 ? -7.660 -3.097 7.908 1.00 89.25 120 CYS A N 1
ATOM 990 C CA . CYS A 1 120 ? -7.149 -2.162 8.908 1.00 89.25 120 CYS A CA 1
ATOM 991 C C . CYS A 1 120 ? -5.704 -1.731 8.647 1.00 89.25 120 CYS A C 1
ATOM 993 O O . CYS A 1 120 ? -5.262 -0.738 9.216 1.00 89.25 120 CYS A O 1
ATOM 995 N N . TRP A 1 121 ? -5.004 -2.431 7.757 1.00 91.06 121 TRP A N 1
ATOM 996 C CA . TRP A 1 121 ? -3.625 -2.157 7.381 1.00 91.06 121 TRP A CA 1
ATOM 997 C C . TRP A 1 121 ? -3.482 -2.154 5.874 1.00 91.06 121 TRP A C 1
ATOM 999 O O . TRP A 1 121 ? -3.862 -3.120 5.202 1.00 91.06 121 TRP A O 1
ATOM 1009 N N . LEU A 1 122 ? -2.902 -1.083 5.356 1.00 90.25 122 LEU A N 1
ATOM 1010 C CA . LEU A 1 122 ? -2.762 -0.876 3.930 1.00 90.25 122 LEU A CA 1
ATOM 1011 C C . LEU A 1 122 ? -1.343 -0.425 3.616 1.00 90.25 122 LEU A C 1
ATOM 1013 O O . LEU A 1 122 ? -0.864 0.557 4.170 1.00 90.25 122 LEU A O 1
ATOM 1017 N N . ARG A 1 123 ? -0.670 -1.136 2.717 1.00 90.38 123 ARG A N 1
ATOM 1018 C CA . ARG A 1 123 ? 0.643 -0.751 2.206 1.00 90.38 123 ARG A CA 1
ATOM 1019 C C . ARG A 1 123 ? 0.552 -0.368 0.736 1.00 90.38 123 ARG A C 1
ATOM 1021 O O . ARG A 1 123 ? 0.047 -1.157 -0.065 1.00 90.38 123 ARG A O 1
ATOM 1028 N N . HIS A 1 124 ? 1.113 0.781 0.383 1.00 88.38 124 HIS A N 1
ATOM 1029 C CA . HIS A 1 124 ? 1.276 1.223 -0.995 1.00 88.38 124 HIS A CA 1
ATOM 1030 C C . HIS A 1 124 ? 2.658 1.805 -1.230 1.00 88.38 124 HIS A C 1
ATOM 1032 O O . HIS A 1 124 ? 3.041 2.767 -0.574 1.00 88.38 124 HIS A O 1
ATOM 1038 N N . ASP A 1 125 ? 3.356 1.293 -2.236 1.00 83.12 125 ASP A N 1
ATOM 1039 C CA . ASP A 1 125 ? 4.692 1.783 -2.556 1.00 83.12 125 ASP A CA 1
ATOM 1040 C C . ASP A 1 125 ? 4.725 2.513 -3.904 1.00 83.12 125 ASP A C 1
ATOM 1042 O O . ASP A 1 125 ? 3.945 2.217 -4.817 1.00 83.12 125 ASP A O 1
ATOM 1046 N N . GLY A 1 126 ? 5.669 3.444 -4.047 1.00 80.19 126 GLY A N 1
ATOM 1047 C CA . GLY A 1 126 ? 6.000 4.076 -5.326 1.00 80.19 126 GLY A CA 1
ATOM 1048 C C . GLY A 1 126 ? 4.798 4.708 -6.035 1.00 80.19 126 GLY A C 1
ATOM 1049 O O . GLY A 1 126 ? 4.010 5.437 -5.431 1.00 80.19 126 GLY A O 1
ATOM 1050 N N . ASN A 1 127 ? 4.637 4.433 -7.338 1.00 77.56 127 ASN A N 1
ATOM 1051 C CA . ASN A 1 127 ? 3.553 5.041 -8.119 1.00 77.56 127 ASN A CA 1
ATOM 1052 C C . ASN A 1 127 ? 2.164 4.520 -7.721 1.00 77.56 127 ASN A C 1
ATOM 1054 O O . ASN A 1 127 ? 1.193 5.255 -7.882 1.00 77.56 127 ASN A O 1
ATOM 1058 N N . ALA A 1 128 ? 2.049 3.306 -7.169 1.00 79.19 128 ALA A N 1
ATOM 1059 C CA . ALA A 1 128 ? 0.770 2.805 -6.667 1.00 79.19 128 ALA A CA 1
ATOM 1060 C C . ALA A 1 128 ? 0.270 3.644 -5.477 1.00 79.19 128 ALA A C 1
ATOM 1062 O O . ALA A 1 128 ? -0.915 3.968 -5.413 1.00 79.19 128 ALA A O 1
ATOM 1063 N N . GLY A 1 129 ? 1.174 4.054 -4.578 1.00 83.69 129 GLY A N 1
ATOM 1064 C CA . GLY A 1 129 ? 0.854 4.967 -3.475 1.00 83.69 129 GLY A CA 1
ATOM 1065 C C . GLY A 1 129 ? 0.516 6.376 -3.947 1.00 83.69 129 GLY A C 1
ATOM 1066 O O . GLY A 1 129 ? -0.467 6.965 -3.499 1.00 83.69 129 GLY A O 1
ATOM 1067 N N . ILE A 1 130 ? 1.267 6.890 -4.920 1.00 85.06 130 ILE A N 1
ATOM 1068 C CA . ILE A 1 130 ? 0.990 8.191 -5.543 1.00 85.06 130 ILE A CA 1
ATOM 1069 C C . ILE A 1 130 ? -0.402 8.193 -6.193 1.00 85.06 130 ILE A C 1
ATOM 1071 O O . ILE A 1 130 ? -1.201 9.095 -5.947 1.00 85.06 130 ILE A O 1
ATOM 1075 N N . SER A 1 131 ? -0.723 7.161 -6.976 1.00 81.50 131 SER A N 1
ATOM 1076 C CA . SER A 1 131 ? -2.031 7.017 -7.619 1.00 81.50 131 SER A CA 1
ATOM 1077 C C . SER A 1 131 ? -3.155 6.858 -6.598 1.00 81.50 131 SER A C 1
ATOM 1079 O O . SER A 1 131 ? -4.224 7.451 -6.756 1.00 81.50 131 SER A O 1
ATOM 1081 N N . PHE A 1 132 ? -2.923 6.115 -5.513 1.00 85.12 132 PHE A N 1
ATOM 1082 C CA . PHE A 1 132 ? -3.872 6.007 -4.410 1.00 85.12 132 PHE A CA 1
ATOM 1083 C C . PHE A 1 132 ? -4.207 7.384 -3.813 1.00 85.12 132 PHE A C 1
ATOM 1085 O O . PHE A 1 132 ? -5.388 7.727 -3.716 1.00 85.12 132 PHE A O 1
ATOM 1092 N N . LEU A 1 133 ? -3.199 8.201 -3.480 1.00 85.88 133 LEU A N 1
ATOM 1093 C CA . LEU A 1 133 ? -3.406 9.555 -2.947 1.00 85.88 133 LEU A CA 1
ATOM 1094 C C . LEU A 1 133 ? -4.084 10.473 -3.967 1.00 85.88 133 LEU A C 1
ATOM 1096 O O . LEU A 1 133 ? -5.045 11.165 -3.628 1.00 85.88 133 LEU A O 1
ATOM 1100 N N . TYR A 1 134 ? -3.647 10.423 -5.227 1.00 83.25 134 TYR A N 1
ATOM 1101 C CA . TYR A 1 134 ? -4.242 11.195 -6.314 1.00 83.25 134 TYR A CA 1
ATOM 1102 C C . TYR A 1 134 ? -5.727 10.888 -6.484 1.00 83.25 134 TYR A C 1
ATOM 1104 O O . TYR A 1 134 ? -6.546 11.806 -6.570 1.00 83.25 134 TYR A O 1
ATOM 1112 N N . ASN A 1 135 ? -6.091 9.605 -6.518 1.00 79.44 135 ASN A N 1
ATOM 1113 C CA . ASN A 1 135 ? -7.478 9.200 -6.672 1.00 79.44 135 ASN A CA 1
ATOM 1114 C C . ASN A 1 135 ? -8.298 9.529 -5.418 1.00 79.44 135 ASN A C 1
ATOM 1116 O O . ASN A 1 135 ? -9.430 9.996 -5.551 1.00 79.44 135 ASN A O 1
ATOM 1120 N N . CYS A 1 136 ? -7.726 9.369 -4.218 1.00 78.69 136 CYS A N 1
ATOM 1121 C CA . CYS A 1 136 ? -8.340 9.839 -2.976 1.00 78.69 136 CYS A CA 1
ATOM 1122 C C . CYS A 1 136 ? -8.710 11.317 -3.058 1.00 78.69 136 CYS A C 1
ATOM 1124 O O . CYS A 1 136 ? -9.861 11.672 -2.802 1.00 78.69 136 CYS A O 1
ATOM 1126 N N . ASN A 1 137 ? -7.772 12.152 -3.493 1.00 78.06 137 ASN A N 1
ATOM 1127 C CA . ASN A 1 137 ? -7.968 13.590 -3.545 1.00 78.06 137 ASN A CA 1
ATOM 1128 C C . ASN A 1 137 ? -8.934 14.022 -4.664 1.00 78.06 137 ASN A C 1
ATOM 1130 O O . ASN A 1 137 ? -9.889 14.756 -4.421 1.00 78.06 137 ASN A O 1
ATOM 1134 N N . ASN A 1 138 ? -8.725 13.541 -5.895 1.00 71.06 138 ASN A N 1
ATOM 1135 C CA . ASN A 1 138 ? -9.419 14.056 -7.083 1.00 71.06 138 ASN A CA 1
ATOM 1136 C C . ASN A 1 138 ? -10.732 13.345 -7.419 1.00 71.06 138 ASN A C 1
ATOM 1138 O O . ASN A 1 138 ? -11.638 13.977 -7.959 1.00 71.06 138 ASN A O 1
ATOM 1142 N N . ASN A 1 139 ? -10.835 12.048 -7.124 1.00 62.34 139 ASN A N 1
ATOM 1143 C CA . ASN A 1 139 ? -11.938 11.207 -7.598 1.00 62.34 139 ASN A CA 1
ATOM 1144 C C . ASN A 1 139 ? -12.823 10.673 -6.464 1.00 62.34 139 ASN A C 1
ATOM 1146 O O . ASN A 1 139 ? -13.988 10.367 -6.702 1.00 62.34 139 ASN A O 1
ATOM 1150 N N . PHE A 1 140 ? -12.300 10.527 -5.243 1.00 60.25 140 PHE A N 1
ATOM 1151 C CA . PHE A 1 140 ? -13.007 9.793 -4.187 1.00 60.25 140 PHE A CA 1
ATOM 1152 C C . PHE A 1 140 ? -13.597 10.656 -3.078 1.00 60.25 140 PHE A C 1
ATOM 1154 O O . PHE A 1 140 ? -14.614 10.261 -2.516 1.00 60.25 140 PHE A O 1
ATOM 1161 N N . LEU A 1 141 ? -12.973 11.784 -2.722 1.00 53.53 141 LEU A N 1
ATOM 1162 C CA . LEU A 1 141 ? -13.262 12.426 -1.430 1.00 53.53 141 LEU A CA 1
ATOM 1163 C C . LEU A 1 141 ? -13.736 13.866 -1.520 1.00 53.53 141 LEU A C 1
ATOM 1165 O O . LEU A 1 141 ? -14.495 14.291 -0.654 1.00 53.53 141 LEU A O 1
ATOM 1169 N N . LEU A 1 142 ? -13.349 14.594 -2.566 1.00 51.03 142 LEU A N 1
ATOM 1170 C CA . LEU A 1 142 ? -13.640 16.025 -2.667 1.00 51.03 142 LEU A CA 1
ATOM 1171 C C . LEU A 1 142 ? -14.696 16.387 -3.721 1.00 51.03 142 LEU A C 1
ATOM 1173 O O . LEU A 1 142 ? -15.200 17.506 -3.684 1.00 51.03 142 LEU A O 1
ATOM 1177 N N . ARG A 1 143 ? -15.055 15.482 -4.649 1.00 50.34 143 ARG A N 1
ATOM 1178 C CA . ARG A 1 143 ? -15.944 15.817 -5.784 1.00 50.34 143 ARG A CA 1
ATOM 1179 C C . ARG A 1 143 ? -17.296 15.098 -5.828 1.00 50.34 143 ARG A C 1
ATOM 1181 O O . ARG A 1 143 ? -18.285 15.765 -6.105 1.00 50.34 143 ARG A O 1
ATOM 1188 N N . ASP A 1 144 ? -17.371 13.807 -5.495 1.00 51.28 144 ASP A N 1
ATOM 1189 C CA . ASP A 1 144 ? -18.589 13.011 -5.760 1.00 51.28 144 ASP A CA 1
ATOM 1190 C C . ASP A 1 144 ? -19.464 12.694 -4.531 1.00 51.28 144 ASP A C 1
ATOM 1192 O O . ASP A 1 144 ? -20.522 12.088 -4.678 1.00 51.28 144 ASP A O 1
ATOM 1196 N N . GLY A 1 145 ? -19.062 13.071 -3.310 1.00 53.19 145 GLY A N 1
ATOM 1197 C CA . GLY A 1 145 ? -19.856 12.774 -2.103 1.00 53.19 145 GLY A CA 1
ATOM 1198 C C . GLY A 1 145 ? -20.093 11.273 -1.858 1.00 53.19 145 GLY A C 1
ATOM 1199 O O . GLY A 1 145 ? -21.067 10.895 -1.208 1.00 53.19 145 GLY A O 1
ATOM 1200 N N . ASP A 1 146 ? -19.223 10.403 -2.385 1.00 60.66 146 ASP A N 1
ATOM 1201 C CA . ASP A 1 146 ? -19.352 8.943 -2.319 1.00 60.66 146 ASP A CA 1
ATOM 1202 C C . ASP A 1 146 ? -19.011 8.428 -0.903 1.00 60.66 146 ASP A C 1
ATOM 1204 O O . ASP A 1 146 ? -17.924 7.915 -0.613 1.00 60.66 146 ASP A O 1
ATOM 1208 N N . HIS A 1 147 ? -19.961 8.625 0.019 1.00 59.81 147 HIS A N 1
ATOM 1209 C CA . HIS A 1 147 ? -19.850 8.311 1.445 1.00 59.81 147 HIS A CA 1
ATOM 1210 C C . HIS A 1 147 ? -19.455 6.852 1.726 1.00 59.81 147 HIS A C 1
ATOM 1212 O O . HIS A 1 147 ? -18.854 6.577 2.763 1.00 59.81 147 HIS A O 1
ATOM 1218 N N . GLU A 1 148 ? -19.766 5.910 0.833 1.00 58.41 148 GLU A N 1
ATOM 1219 C CA . GLU A 1 148 ? -19.453 4.488 1.020 1.00 58.41 148 GLU A CA 1
ATOM 1220 C C . GLU A 1 148 ? -17.950 4.199 0.898 1.00 58.41 148 GLU A C 1
ATOM 1222 O O . GLU A 1 148 ? -17.415 3.368 1.635 1.00 58.41 148 GLU A O 1
ATOM 1227 N N . MET A 1 149 ? -17.237 4.929 0.037 1.00 59.69 149 MET A N 1
ATOM 1228 C CA . MET A 1 149 ? -15.782 4.809 -0.076 1.00 59.69 149 MET A CA 1
ATOM 1229 C C . MET A 1 149 ? -15.045 5.479 1.079 1.00 59.69 149 MET A C 1
ATOM 1231 O O . MET A 1 149 ? -14.083 4.910 1.598 1.00 59.69 149 MET A O 1
ATOM 1235 N N . ALA A 1 150 ? -15.510 6.653 1.519 1.00 62.53 150 ALA A N 1
ATOM 1236 C CA . ALA A 1 150 ? -14.992 7.285 2.727 1.00 62.53 150 ALA A CA 1
ATOM 1237 C C . ALA A 1 150 ? -15.136 6.335 3.928 1.00 62.53 150 ALA A C 1
ATOM 1239 O O . ALA A 1 150 ? -14.140 6.020 4.569 1.00 62.53 150 ALA A O 1
ATOM 1240 N N . LYS A 1 151 ? -16.323 5.744 4.131 1.00 62.81 151 LYS A N 1
ATOM 1241 C CA . LYS A 1 151 ? -16.583 4.741 5.184 1.00 62.81 151 LYS A CA 1
ATOM 1242 C C . LYS A 1 151 ? -15.665 3.522 5.145 1.00 62.81 151 LYS A C 1
ATOM 1244 O O . LYS A 1 151 ? -15.414 2.913 6.183 1.00 62.81 151 LYS A O 1
ATOM 1249 N N . ALA A 1 152 ? -15.208 3.114 3.969 1.00 62.16 152 ALA A N 1
ATOM 1250 C CA . ALA A 1 152 ? -14.330 1.962 3.841 1.00 62.16 152 ALA A CA 1
ATOM 1251 C C . ALA A 1 152 ? -12.857 2.308 4.114 1.00 62.16 152 ALA A C 1
ATOM 1253 O O . ALA A 1 152 ? -12.173 1.530 4.777 1.00 62.16 152 ALA A O 1
ATOM 1254 N N . LEU A 1 153 ? -12.399 3.499 3.709 1.00 70.44 153 LEU A N 1
ATOM 1255 C CA . LEU A 1 153 ? -11.105 4.049 4.132 1.00 70.44 153 LEU A CA 1
ATOM 1256 C C . LEU A 1 153 ? -11.059 4.347 5.635 1.00 70.44 153 LEU A C 1
ATOM 1258 O O . LEU A 1 153 ? -10.004 4.196 6.239 1.00 70.44 153 LEU A O 1
ATOM 1262 N N . ASN A 1 154 ? -12.199 4.664 6.261 1.00 72.00 154 ASN A N 1
ATOM 1263 C CA . ASN A 1 154 ? -12.305 4.875 7.711 1.00 72.00 154 ASN A CA 1
ATOM 1264 C C . ASN A 1 154 ? -11.869 3.664 8.549 1.00 72.00 154 ASN A C 1
ATOM 1266 O O . ASN A 1 154 ? -11.786 3.776 9.762 1.00 72.00 154 ASN A O 1
ATOM 1270 N N . LYS A 1 155 ? -11.640 2.495 7.950 1.00 77.81 155 LYS A N 1
ATOM 1271 C CA . LYS A 1 155 ? -11.210 1.298 8.681 1.00 77.81 155 LYS A CA 1
ATOM 1272 C C . LYS A 1 155 ? -9.701 1.104 8.678 1.00 77.81 155 LYS A C 1
ATOM 1274 O O . LYS A 1 155 ? -9.197 0.396 9.547 1.00 77.81 155 LYS A O 1
ATOM 1279 N N . VAL A 1 156 ? -9.003 1.726 7.727 1.00 86.56 156 VAL A N 1
ATOM 1280 C CA . VAL A 1 156 ? -7.544 1.682 7.630 1.00 86.56 156 VAL A CA 1
ATOM 1281 C C . VAL A 1 156 ? -6.971 2.524 8.762 1.00 86.56 156 VAL A C 1
ATOM 1283 O O . VAL A 1 156 ? -7.193 3.731 8.794 1.00 86.56 156 VAL A O 1
ATOM 1286 N N . ARG A 1 157 ? -6.264 1.868 9.685 1.00 88.38 157 ARG A N 1
ATOM 1287 C CA . ARG A 1 157 ? -5.611 2.504 10.833 1.00 88.38 157 ARG A CA 1
ATOM 1288 C C . ARG A 1 157 ? -4.151 2.797 10.575 1.00 88.38 157 ARG A C 1
ATOM 1290 O O . ARG A 1 157 ? -3.690 3.881 10.909 1.00 88.38 157 ARG A O 1
ATOM 1297 N N . GLU A 1 158 ? -3.465 1.859 9.932 1.00 90.69 158 GLU A N 1
ATOM 1298 C CA . GLU A 1 158 ? -2.051 1.999 9.610 1.00 90.69 158 GLU A CA 1
ATOM 1299 C C . GLU A 1 158 ? -1.838 1.986 8.097 1.00 90.69 158 GLU A C 1
ATOM 1301 O O . GLU A 1 158 ? -2.281 1.070 7.386 1.00 90.69 158 GLU A O 1
ATOM 1306 N N . LEU A 1 159 ? -1.159 3.026 7.616 1.00 91.50 159 LEU A N 1
ATOM 1307 C CA . LEU A 1 159 ? -0.718 3.174 6.236 1.00 91.50 159 LEU A CA 1
ATOM 1308 C C . LEU A 1 159 ? 0.800 2.982 6.163 1.00 91.50 159 LEU A C 1
ATOM 1310 O O . LEU A 1 159 ? 1.553 3.652 6.859 1.00 91.50 159 LEU A O 1
ATOM 1314 N N . LEU A 1 160 ? 1.270 2.096 5.293 1.00 91.06 160 LEU A N 1
ATOM 1315 C CA . LEU A 1 160 ? 2.694 1.939 5.000 1.00 91.06 160 LEU A CA 1
ATOM 1316 C C . LEU A 1 160 ? 2.946 2.492 3.601 1.00 91.06 160 LEU A C 1
ATOM 1318 O O . LEU A 1 160 ? 2.313 2.044 2.643 1.00 91.06 160 LEU A O 1
ATOM 1322 N N . ALA A 1 161 ? 3.841 3.466 3.488 1.00 89.38 161 ALA A N 1
ATOM 1323 C CA . ALA A 1 161 ? 4.050 4.226 2.266 1.00 89.38 161 ALA A CA 1
ATOM 1324 C C . ALA A 1 161 ? 5.544 4.395 1.966 1.00 89.38 161 ALA A C 1
ATOM 1326 O O . ALA A 1 161 ? 6.189 5.350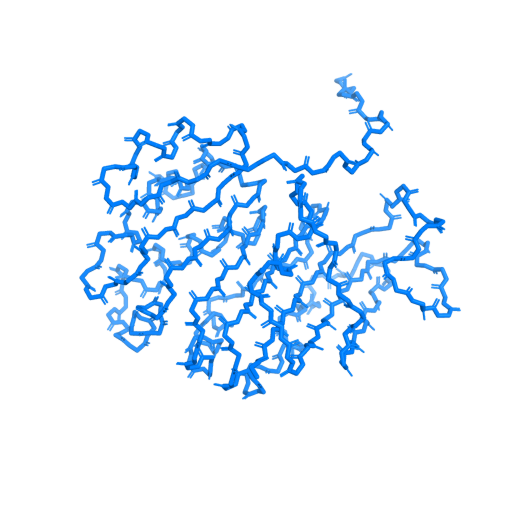 2.406 1.00 89.38 161 ALA A O 1
ATOM 1327 N N . PHE A 1 162 ? 6.108 3.453 1.206 1.00 85.56 162 PHE A N 1
ATOM 1328 C CA . PHE A 1 162 ? 7.541 3.426 0.910 1.00 85.56 162 PHE A CA 1
ATOM 1329 C C . PHE A 1 162 ? 7.854 3.843 -0.529 1.00 85.56 162 PHE A C 1
ATOM 1331 O O . PHE A 1 162 ? 7.108 3.555 -1.465 1.00 85.56 162 PHE A O 1
ATOM 1338 N N . GLY A 1 163 ? 8.992 4.516 -0.723 1.00 79.94 163 GLY A N 1
ATOM 1339 C CA . GLY A 1 163 ? 9.490 4.874 -2.058 1.00 79.94 163 GLY A CA 1
ATOM 1340 C C . GLY A 1 163 ? 8.580 5.819 -2.852 1.00 79.94 163 GLY A C 1
ATOM 1341 O O . GLY A 1 163 ? 8.676 5.867 -4.076 1.00 79.94 163 GLY A O 1
ATOM 1342 N N . MET A 1 164 ? 7.676 6.535 -2.182 1.00 83.12 164 MET A N 1
ATOM 1343 C CA . MET A 1 164 ? 6.849 7.566 -2.801 1.00 83.12 164 MET A CA 1
ATOM 1344 C C . MET A 1 164 ? 7.647 8.861 -2.962 1.00 83.12 164 MET A C 1
ATOM 1346 O O . MET A 1 164 ? 8.389 9.264 -2.068 1.00 83.12 164 MET A O 1
ATOM 1350 N N . ASP A 1 165 ? 7.462 9.528 -4.099 1.00 84.94 165 ASP A N 1
ATOM 1351 C CA . ASP A 1 165 ? 7.936 10.895 -4.291 1.00 84.94 165 ASP A CA 1
ATOM 1352 C C . ASP A 1 165 ? 6.906 11.862 -3.698 1.00 84.94 165 ASP A C 1
ATOM 1354 O O . ASP A 1 165 ? 5.891 12.183 -4.320 1.00 84.94 165 ASP A O 1
ATOM 1358 N N . TRP A 1 166 ? 7.145 12.275 -2.455 1.00 87.31 166 TRP A N 1
ATOM 1359 C CA . TRP A 1 166 ? 6.214 13.098 -1.681 1.00 87.31 166 TRP A CA 1
ATOM 1360 C C . TRP A 1 166 ? 6.098 14.539 -2.184 1.00 87.31 166 TRP A C 1
ATOM 1362 O O . TRP A 1 166 ? 5.049 15.168 -2.004 1.00 87.31 166 TRP A O 1
ATOM 1372 N N . PHE A 1 167 ? 7.128 15.019 -2.886 1.00 85.06 167 PHE A N 1
ATOM 1373 C CA . PHE A 1 167 ? 7.161 16.339 -3.511 1.00 85.06 167 PHE A CA 1
ATOM 1374 C C . PHE A 1 167 ? 6.479 16.356 -4.873 1.00 85.06 167 PHE A C 1
ATOM 1376 O O . PHE A 1 167 ? 6.097 17.427 -5.343 1.00 85.06 167 PHE A O 1
ATOM 1383 N N . ARG A 1 168 ? 6.296 15.191 -5.506 1.00 82.12 168 ARG A N 1
ATOM 1384 C CA . ARG A 1 168 ? 5.649 15.105 -6.812 1.00 82.12 168 ARG A CA 1
ATOM 1385 C C . ARG A 1 168 ? 4.271 15.748 -6.780 1.00 82.12 168 ARG A C 1
ATOM 1387 O O . ARG A 1 168 ? 3.388 15.340 -6.019 1.00 82.12 168 ARG A O 1
ATOM 1394 N N . GLU A 1 169 ? 4.093 16.732 -7.649 1.00 81.06 169 GLU A N 1
ATOM 1395 C CA . GLU A 1 169 ? 2.846 17.466 -7.785 1.00 81.06 169 GLU A CA 1
ATOM 1396 C C . GLU A 1 169 ? 1.929 16.830 -8.827 1.00 81.06 169 GLU A C 1
ATOM 1398 O O . GLU A 1 169 ? 2.346 16.463 -9.928 1.00 81.06 169 GLU A O 1
ATOM 1403 N N . PHE A 1 170 ? 0.645 16.760 -8.494 1.00 75.62 170 PHE A N 1
ATOM 1404 C CA . PHE A 1 170 ? -0.416 16.383 -9.415 1.00 75.62 170 PHE A CA 1
ATOM 1405 C C . PHE A 1 170 ? -1.597 17.329 -9.252 1.00 75.62 170 PHE A C 1
ATOM 1407 O O . PHE A 1 170 ? -2.166 17.446 -8.169 1.00 75.62 170 PHE A O 1
ATOM 1414 N N . GLY A 1 171 ? -1.985 18.000 -10.338 1.00 68.69 171 GLY A N 1
ATOM 1415 C CA . GLY A 1 171 ? -3.125 18.920 -10.312 1.00 68.69 171 GLY A CA 1
ATOM 1416 C C . GLY A 1 171 ? -2.963 20.079 -9.319 1.00 68.69 171 GLY A C 1
ATOM 1417 O O . GLY A 1 171 ? -3.960 20.551 -8.787 1.00 68.69 171 GLY A O 1
ATOM 1418 N N . GLY A 1 172 ? -1.724 20.513 -9.052 1.00 76.44 172 GLY A N 1
ATOM 1419 C CA . GLY A 1 172 ? -1.418 21.607 -8.122 1.00 76.44 172 GLY A CA 1
ATOM 1420 C C . GLY A 1 172 ? -1.355 21.208 -6.643 1.00 76.44 172 GLY A C 1
ATOM 1421 O O . GLY A 1 172 ? -1.330 22.084 -5.783 1.00 76.44 172 GLY A O 1
ATOM 1422 N N . SER A 1 173 ? -1.345 19.912 -6.316 1.00 83.25 173 SER A N 1
ATOM 1423 C CA . SER A 1 173 ? -1.123 19.424 -4.948 1.00 83.25 173 SER A CA 1
ATOM 1424 C C . SER A 1 173 ? 0.017 18.409 -4.912 1.00 83.25 173 SER A C 1
ATOM 1426 O O . SER A 1 173 ? 0.076 17.514 -5.755 1.00 83.25 173 SER A O 1
ATOM 1428 N N . SER A 1 174 ? 0.916 18.539 -3.933 1.00 88.81 174 SER A N 1
ATOM 1429 C CA . SER A 1 174 ? 1.949 17.530 -3.661 1.00 88.81 174 SER A CA 1
ATOM 1430 C C . SER A 1 174 ? 1.333 16.264 -3.059 1.00 88.81 174 SER A C 1
ATOM 1432 O O . SER A 1 174 ? 0.268 16.333 -2.437 1.00 88.81 174 SER A O 1
ATOM 1434 N N . CYS A 1 175 ? 1.999 15.114 -3.182 1.00 88.38 175 CYS A N 1
ATOM 1435 C CA . CYS A 1 175 ? 1.540 13.872 -2.548 1.00 88.38 175 CYS A CA 1
ATOM 1436 C C . CYS A 1 175 ? 1.375 14.032 -1.028 1.00 88.38 175 CYS A C 1
ATOM 1438 O O . CYS A 1 175 ? 0.380 13.578 -0.466 1.00 88.38 175 CYS A O 1
ATOM 1440 N N . ALA A 1 176 ? 2.280 14.751 -0.361 1.00 88.81 176 ALA A N 1
ATOM 1441 C CA . ALA A 1 176 ? 2.130 15.039 1.063 1.00 88.81 176 ALA A CA 1
ATOM 1442 C C . ALA A 1 176 ? 0.914 15.936 1.372 1.00 88.81 176 ALA A C 1
ATOM 1444 O O . ALA A 1 176 ? 0.211 15.702 2.352 1.00 88.81 176 ALA A O 1
ATOM 1445 N N . SER A 1 177 ? 0.594 16.913 0.515 1.00 88.00 177 SER A N 1
ATOM 1446 C CA . SER A 1 177 ? -0.640 17.710 0.646 1.00 88.00 177 SER A CA 1
ATOM 1447 C C . SER A 1 177 ? -1.896 16.851 0.471 1.00 88.00 177 SER A C 1
ATOM 1449 O O . SER A 1 177 ? -2.845 16.987 1.234 1.00 88.00 177 SER A O 1
ATOM 1451 N N . MET A 1 178 ? -1.888 15.911 -0.477 1.00 87.81 178 MET A N 1
ATOM 1452 C CA . MET A 1 178 ? -3.001 14.972 -0.657 1.00 87.81 178 MET A CA 1
ATOM 1453 C C . MET A 1 178 ? -3.189 14.065 0.561 1.00 87.81 178 MET A C 1
ATOM 1455 O O . MET A 1 178 ? -4.320 13.733 0.910 1.00 87.81 178 MET A O 1
ATOM 1459 N N . LEU A 1 179 ? -2.100 13.677 1.232 1.00 88.38 179 LEU A N 1
ATOM 1460 C CA . LEU A 1 179 ? -2.169 12.949 2.497 1.00 88.38 179 LEU A CA 1
ATOM 1461 C C . LEU A 1 179 ? -2.765 13.817 3.619 1.00 88.38 179 LEU A C 1
ATOM 1463 O O . LEU A 1 179 ? -3.577 13.317 4.394 1.00 88.38 179 LEU A O 1
ATOM 1467 N N . VAL A 1 180 ? -2.430 15.111 3.689 1.00 88.31 180 VAL A N 1
ATOM 1468 C CA . VAL A 1 180 ? -3.067 16.049 4.635 1.00 88.31 180 VAL A CA 1
ATOM 1469 C C . VAL A 1 180 ? -4.580 16.064 4.440 1.00 88.31 180 VAL A C 1
ATOM 1471 O O . VAL A 1 180 ? -5.330 15.911 5.407 1.00 88.31 180 VAL A O 1
ATOM 1474 N N . ASP A 1 181 ? -5.036 16.206 3.198 1.00 84.44 181 ASP A N 1
ATOM 1475 C CA . ASP A 1 181 ? -6.463 16.218 2.874 1.00 84.44 181 ASP A CA 1
ATOM 1476 C C . ASP A 1 181 ? -7.117 14.871 3.207 1.00 84.44 181 ASP A C 1
ATOM 1478 O O . ASP A 1 181 ? -8.202 14.831 3.792 1.00 84.44 181 ASP A O 1
ATOM 1482 N N . LEU A 1 182 ? -6.419 13.763 2.934 1.00 82.75 182 LEU A N 1
ATOM 1483 C CA . LEU A 1 182 ? -6.851 12.414 3.291 1.00 82.75 182 LEU A CA 1
ATOM 1484 C C . LEU A 1 182 ? -7.098 12.264 4.796 1.00 82.75 182 LEU A C 1
ATOM 1486 O O . LEU A 1 182 ? -8.090 11.646 5.179 1.00 82.75 182 LEU A O 1
ATOM 1490 N N . VAL A 1 183 ? -6.202 12.796 5.629 1.00 84.62 183 VAL A N 1
ATOM 1491 C CA . VAL A 1 183 ? -6.256 12.713 7.097 1.00 84.62 183 VAL A CA 1
ATOM 1492 C C . VAL A 1 183 ? -7.316 13.655 7.677 1.00 84.62 183 VAL A C 1
ATOM 1494 O O . VAL A 1 183 ? -7.976 13.314 8.654 1.00 84.62 183 VAL A O 1
ATOM 1497 N N . ARG A 1 184 ? -7.529 14.827 7.066 1.00 81.44 184 ARG A N 1
ATOM 1498 C CA . ARG A 1 184 ? -8.484 15.846 7.548 1.00 81.44 184 ARG A CA 1
ATOM 1499 C C . ARG A 1 184 ? -9.951 15.523 7.292 1.00 81.44 184 ARG A C 1
ATOM 1501 O O . ARG A 1 184 ? -10.830 16.172 7.865 1.00 81.44 184 ARG A O 1
ATOM 1508 N N . LEU A 1 185 ? -10.245 14.574 6.413 1.00 76.25 185 LEU A N 1
ATOM 1509 C CA . LEU A 1 185 ? -11.621 14.192 6.115 1.00 76.25 185 LEU A CA 1
ATOM 1510 C C . LEU A 1 185 ? -12.307 13.612 7.360 1.00 76.25 185 LEU A C 1
ATOM 1512 O O . LEU A 1 185 ? -11.801 12.692 8.002 1.00 76.25 185 LEU A O 1
ATOM 1516 N N . LYS A 1 186 ? -13.493 14.151 7.676 1.00 57.62 186 LYS A N 1
ATOM 1517 C CA . LYS A 1 186 ? -14.318 13.701 8.804 1.00 57.62 186 LYS A CA 1
ATOM 1518 C C . LYS A 1 186 ? -14.586 12.191 8.739 1.00 57.62 186 LYS A C 1
ATOM 1520 O O . LYS A 1 186 ? -14.757 11.628 7.660 1.00 57.62 186 LYS A O 1
ATOM 1525 N N . ASP A 1 187 ? -14.663 11.584 9.923 1.00 63.22 187 ASP A N 1
ATOM 1526 C CA . ASP A 1 187 ? -14.958 10.167 10.185 1.00 63.22 187 ASP A CA 1
ATOM 1527 C C . ASP A 1 187 ? -13.831 9.158 9.889 1.00 63.22 187 ASP A C 1
ATOM 1529 O O . ASP A 1 187 ? -14.065 7.954 9.988 1.00 63.22 187 ASP A O 1
ATOM 1533 N N . ARG A 1 188 ? -12.604 9.605 9.586 1.00 66.69 188 ARG A N 1
ATOM 1534 C CA . ARG A 1 188 ? -11.465 8.717 9.282 1.00 66.69 188 ARG A CA 1
ATOM 1535 C C . ARG A 1 188 ? -10.658 8.272 10.492 1.00 66.69 188 ARG A C 1
ATOM 1537 O O . ARG A 1 188 ? -10.574 8.985 11.484 1.00 66.69 188 ARG A O 1
ATOM 1544 N N . MET A 1 189 ? -10.034 7.097 10.355 1.00 67.81 189 MET A N 1
ATOM 1545 C CA . MET A 1 189 ? -9.225 6.453 11.395 1.00 67.81 189 MET A CA 1
ATOM 1546 C C . MET A 1 189 ? -7.778 6.170 10.980 1.00 67.81 189 MET A C 1
ATOM 1548 O O . MET A 1 189 ? -7.173 5.318 11.613 1.00 67.81 189 MET A O 1
ATOM 1552 N N . ILE A 1 190 ? -7.205 6.813 9.950 1.00 83.81 190 ILE A N 1
ATOM 1553 C CA . ILE A 1 190 ? -5.748 6.676 9.764 1.00 83.81 190 ILE A CA 1
ATOM 1554 C C . ILE A 1 190 ? -5.110 7.288 11.010 1.00 83.81 190 ILE A C 1
ATOM 1556 O O . ILE A 1 190 ? -5.191 8.494 11.220 1.00 83.81 190 ILE A O 1
ATOM 1560 N N . GLU A 1 191 ? -4.577 6.424 11.860 1.00 85.25 191 GLU A N 1
ATOM 1561 C CA . GLU A 1 191 ? -3.977 6.750 13.149 1.00 85.25 191 GLU A CA 1
ATOM 1562 C C . GLU A 1 191 ? -2.465 6.903 12.969 1.00 85.25 191 GLU A C 1
ATOM 1564 O O . GLU A 1 191 ? -1.853 7.781 13.582 1.00 85.25 191 GLU A O 1
ATOM 1569 N N . ASP A 1 192 ? -1.899 6.089 12.070 1.00 90.06 192 ASP A N 1
ATOM 1570 C CA . ASP A 1 192 ? -0.466 5.889 11.918 1.00 90.06 192 ASP A CA 1
ATOM 1571 C C . ASP A 1 192 ? -0.059 5.805 10.442 1.00 90.06 192 ASP A C 1
ATOM 1573 O O . ASP A 1 192 ? -0.734 5.178 9.614 1.00 90.06 192 ASP A O 1
ATOM 1577 N N . ILE A 1 193 ? 1.090 6.396 10.118 1.00 91.19 193 ILE A N 1
ATOM 1578 C CA . ILE A 1 193 ? 1.779 6.189 8.846 1.00 91.19 193 ILE A CA 1
ATOM 1579 C C . ILE A 1 193 ? 3.232 5.787 9.082 1.00 91.19 193 ILE A C 1
ATOM 1581 O O . ILE A 1 193 ? 3.931 6.379 9.897 1.00 91.19 193 ILE A O 1
ATOM 1585 N N . THR A 1 194 ? 3.698 4.789 8.341 1.00 91.12 194 THR A N 1
ATOM 1586 C CA . THR A 1 194 ? 5.111 4.407 8.277 1.00 91.12 194 THR A CA 1
ATOM 1587 C C . THR A 1 194 ? 5.672 4.758 6.904 1.00 91.12 194 THR A C 1
ATOM 1589 O O . THR A 1 194 ? 5.105 4.351 5.887 1.00 91.12 194 THR A O 1
ATOM 1592 N N . VAL A 1 195 ? 6.786 5.489 6.869 1.00 89.38 195 VAL A N 1
ATOM 1593 C CA . VAL A 1 195 ? 7.461 5.936 5.642 1.00 89.38 195 VAL A CA 1
ATOM 1594 C C . VAL A 1 195 ? 8.939 5.544 5.637 1.00 89.38 195 VAL A C 1
ATOM 1596 O O . VAL A 1 195 ? 9.505 5.155 6.657 1.00 89.38 195 VAL A O 1
ATOM 1599 N N . GLY A 1 196 ? 9.577 5.636 4.468 1.00 83.81 196 GLY A N 1
ATOM 1600 C CA . GLY A 1 196 ? 11.019 5.404 4.343 1.00 83.81 196 GLY A CA 1
ATOM 1601 C C . GLY A 1 196 ? 11.854 6.566 4.893 1.00 83.81 196 GLY A C 1
ATOM 1602 O O . GLY A 1 196 ? 11.403 7.711 4.898 1.00 83.81 196 GLY A O 1
ATOM 1603 N N . THR A 1 197 ? 13.105 6.294 5.273 1.00 78.50 197 THR A N 1
ATOM 1604 C CA . THR A 1 197 ? 14.023 7.254 5.921 1.00 78.50 197 THR A CA 1
ATOM 1605 C C . THR A 1 197 ? 14.117 8.611 5.217 1.00 78.50 197 THR A C 1
ATOM 1607 O O . THR A 1 197 ? 14.041 9.657 5.850 1.00 78.50 197 THR A O 1
ATOM 1610 N N . ARG A 1 198 ? 14.195 8.614 3.881 1.00 70.81 198 ARG A N 1
ATOM 1611 C CA . ARG A 1 198 ? 14.328 9.838 3.064 1.00 70.81 198 ARG A CA 1
ATOM 1612 C C . ARG A 1 198 ? 13.049 10.679 2.962 1.00 70.81 198 ARG A C 1
ATOM 1614 O O . ARG A 1 198 ? 13.064 11.718 2.315 1.00 70.81 198 ARG A O 1
ATOM 1621 N N . SER A 1 199 ? 11.943 10.206 3.526 1.00 75.19 199 SER A N 1
ATOM 1622 C CA . SER A 1 199 ? 10.613 10.797 3.379 1.00 75.19 199 SER A CA 1
ATOM 1623 C C . SER A 1 199 ? 10.045 11.369 4.674 1.00 75.19 199 SER A C 1
ATOM 1625 O O . SER A 1 199 ? 9.027 12.049 4.623 1.00 75.19 199 SER A O 1
ATOM 1627 N N . GLU A 1 200 ? 10.655 11.079 5.826 1.00 80.94 200 GLU A N 1
ATOM 1628 C CA . GLU A 1 200 ? 10.076 11.427 7.126 1.00 80.94 200 GLU A CA 1
ATOM 1629 C C . GLU A 1 200 ? 9.940 12.937 7.327 1.00 80.94 200 GLU A C 1
ATOM 1631 O O . GLU A 1 200 ? 8.890 13.368 7.777 1.00 80.94 200 GLU A O 1
ATOM 1636 N N . GLU A 1 201 ? 10.949 13.736 6.971 1.00 82.06 201 GLU A N 1
ATOM 1637 C CA . GLU A 1 201 ? 10.967 15.179 7.260 1.00 82.06 201 GLU A CA 1
ATOM 1638 C C . GLU A 1 201 ? 9.753 15.910 6.653 1.00 82.06 201 GLU A C 1
ATOM 1640 O O . GLU A 1 201 ? 8.986 16.539 7.379 1.00 82.06 201 GLU A O 1
ATOM 1645 N N . ASP A 1 202 ? 9.483 15.723 5.353 1.00 80.19 202 ASP A N 1
ATOM 1646 C CA . ASP A 1 202 ? 8.341 16.358 4.665 1.00 80.19 202 ASP A CA 1
ATOM 1647 C C . ASP A 1 202 ? 6.983 15.898 5.226 1.00 80.19 202 ASP A C 1
ATOM 1649 O O . ASP A 1 202 ? 6.028 16.674 5.321 1.00 80.19 202 ASP A O 1
ATOM 1653 N N . ILE A 1 203 ? 6.890 14.627 5.621 1.00 87.88 203 ILE A N 1
ATOM 1654 C CA . ILE A 1 203 ? 5.662 14.044 6.169 1.00 87.88 203 ILE A CA 1
ATOM 1655 C C . ILE A 1 203 ? 5.451 14.477 7.616 1.00 87.88 203 ILE A C 1
ATOM 1657 O O . ILE A 1 203 ? 4.339 14.853 7.980 1.00 87.88 203 ILE A O 1
ATOM 1661 N N . SER A 1 204 ? 6.496 14.511 8.429 1.00 86.44 204 SER A N 1
ATOM 1662 C CA . SER A 1 204 ? 6.439 15.018 9.796 1.00 86.44 204 SER A CA 1
ATOM 1663 C C . SER A 1 204 ? 5.972 16.476 9.814 1.00 86.44 204 SER A C 1
ATOM 1665 O O . SER A 1 204 ? 5.003 16.798 10.507 1.00 86.44 204 SER A O 1
ATOM 1667 N N . ASP A 1 205 ? 6.544 17.322 8.955 1.00 87.25 205 ASP A N 1
ATOM 1668 C CA . ASP A 1 205 ? 6.192 18.742 8.860 1.00 87.25 205 ASP A CA 1
ATOM 1669 C C . ASP A 1 205 ? 4.731 18.971 8.447 1.00 87.25 205 ASP A C 1
ATOM 1671 O O . ASP A 1 205 ? 4.055 19.865 8.964 1.00 87.25 205 ASP A O 1
ATOM 1675 N N . LYS A 1 206 ? 4.214 18.165 7.512 1.00 85.81 206 LYS A N 1
ATOM 1676 C CA . LYS A 1 206 ? 2.864 18.356 6.957 1.00 85.81 206 LYS A CA 1
ATOM 1677 C C . LYS A 1 206 ? 1.770 17.617 7.723 1.00 85.81 206 LYS A C 1
ATOM 1679 O O . LYS A 1 206 ? 0.653 18.133 7.809 1.00 85.81 206 LYS A O 1
ATOM 1684 N N . VAL A 1 207 ? 2.045 16.422 8.250 1.00 87.44 207 VAL A N 1
ATOM 1685 C CA . VAL A 1 207 ? 1.029 15.539 8.859 1.00 87.44 207 VAL A CA 1
ATOM 1686 C C . VAL A 1 207 ? 1.353 15.036 10.265 1.00 87.44 207 VAL A C 1
ATOM 1688 O O . VAL A 1 207 ? 0.439 14.545 10.928 1.00 87.44 207 VAL A O 1
ATOM 1691 N N . GLY A 1 208 ? 2.577 15.210 10.770 1.00 85.88 208 GLY A N 1
ATOM 1692 C CA . GLY A 1 208 ? 2.999 14.705 12.086 1.00 85.88 208 GLY A CA 1
ATOM 1693 C C . GLY A 1 208 ? 2.236 15.291 13.279 1.00 85.88 208 GLY A C 1
ATOM 1694 O O . GLY A 1 208 ? 2.180 14.686 14.345 1.00 85.88 208 GLY A O 1
ATOM 1695 N N . ALA A 1 209 ? 1.578 16.441 13.103 1.00 87.12 209 ALA A N 1
ATOM 1696 C CA . ALA A 1 209 ? 0.690 17.017 14.116 1.00 87.12 209 ALA A CA 1
ATOM 1697 C C . ALA A 1 209 ? -0.698 16.345 14.186 1.00 87.12 209 ALA A C 1
ATOM 1699 O O . ALA A 1 209 ? -1.448 16.591 15.130 1.00 87.12 209 ALA A O 1
ATOM 1700 N N . MET A 1 210 ? -1.073 15.555 13.175 1.00 87.50 210 MET A N 1
ATOM 1701 C CA . MET A 1 210 ? -2.409 14.957 13.047 1.00 87.50 210 MET A CA 1
ATOM 1702 C C . MET A 1 210 ? -2.413 13.454 13.328 1.00 87.50 210 MET A C 1
ATOM 1704 O O . MET A 1 210 ? -3.388 12.948 13.877 1.00 87.50 210 MET A O 1
ATOM 1708 N N . ILE A 1 211 ? -1.345 12.754 12.945 1.00 88.50 211 ILE A N 1
ATOM 1709 C CA . ILE A 1 211 ? -1.198 11.297 13.059 1.00 88.50 211 ILE A CA 1
ATOM 1710 C C . ILE A 1 211 ? 0.226 10.945 13.489 1.00 88.50 211 ILE A C 1
ATOM 1712 O O . ILE A 1 211 ? 1.132 11.769 13.339 1.00 88.50 211 ILE A O 1
ATOM 1716 N N . ARG A 1 212 ? 0.453 9.727 13.999 1.00 90.12 212 ARG A N 1
ATOM 1717 C CA . ARG A 1 212 ? 1.826 9.283 14.288 1.00 90.12 212 ARG A CA 1
ATOM 1718 C C . ARG A 1 212 ? 2.539 8.959 12.978 1.00 90.12 212 ARG A C 1
ATOM 1720 O O . ARG A 1 212 ? 1.992 8.279 12.111 1.00 90.12 212 ARG A O 1
ATOM 1727 N N . VAL A 1 213 ? 3.766 9.454 12.849 1.00 90.50 213 VAL A N 1
ATOM 1728 C CA . VAL A 1 213 ? 4.649 9.195 11.710 1.00 90.50 213 VAL A CA 1
ATOM 1729 C C . VAL A 1 213 ? 5.809 8.346 12.208 1.00 90.50 213 VAL A C 1
ATOM 1731 O O . VAL A 1 213 ? 6.451 8.684 13.200 1.00 90.50 213 VAL A O 1
ATOM 1734 N N . HIS A 1 214 ? 6.043 7.228 11.535 1.00 91.00 214 HIS A N 1
ATOM 1735 C CA . HIS A 1 214 ? 7.132 6.308 11.814 1.00 91.00 214 HIS A CA 1
ATOM 1736 C C . HIS A 1 214 ? 8.111 6.300 10.648 1.00 91.00 214 HIS A C 1
ATOM 1738 O O . HIS A 1 214 ? 7.707 6.280 9.481 1.00 91.00 214 HIS A O 1
ATOM 1744 N N . GLN A 1 215 ? 9.394 6.261 10.983 1.00 89.56 215 GLN A N 1
ATOM 1745 C CA . GLN A 1 215 ? 10.475 6.102 10.030 1.00 89.56 215 GLN A CA 1
ATOM 1746 C C . GLN A 1 215 ? 11.007 4.680 10.101 1.00 89.56 215 GLN A C 1
ATOM 1748 O O . GLN A 1 215 ? 11.323 4.182 11.179 1.00 89.56 215 GLN A O 1
ATOM 1753 N N . GLU A 1 216 ? 11.122 4.045 8.943 1.00 87.81 216 GLU A N 1
ATOM 1754 C CA . GLU A 1 216 ? 11.679 2.705 8.827 1.00 87.81 216 GLU A CA 1
ATOM 1755 C C . GLU A 1 216 ? 12.707 2.667 7.693 1.00 87.81 216 GLU A C 1
ATOM 1757 O O . GLU A 1 216 ? 12.499 3.213 6.602 1.00 87.81 216 GLU A O 1
ATOM 1762 N N . GLU A 1 217 ? 13.839 2.019 7.957 1.00 84.81 217 GLU A N 1
ATOM 1763 C CA . GLU A 1 217 ? 14.890 1.811 6.966 1.00 84.81 217 GLU A CA 1
ATOM 1764 C C . GLU A 1 217 ? 14.601 0.537 6.169 1.00 84.81 217 GLU A C 1
ATOM 1766 O O . GLU A 1 217 ? 14.327 -0.526 6.729 1.00 84.81 217 GLU A O 1
ATOM 1771 N N . LEU A 1 218 ? 14.648 0.632 4.841 1.00 80.19 218 LEU A N 1
ATOM 1772 C CA . LEU A 1 218 ? 14.466 -0.531 3.979 1.00 80.19 218 LEU A CA 1
ATOM 1773 C C . LEU A 1 218 ? 15.768 -1.328 3.909 1.00 80.19 218 LEU A C 1
ATOM 1775 O O . LEU A 1 218 ? 16.851 -0.758 3.814 1.00 80.19 218 LEU A O 1
ATOM 1779 N N . LYS A 1 219 ? 15.661 -2.656 3.900 1.00 77.69 219 LYS A N 1
ATOM 1780 C CA . LYS A 1 219 ? 16.769 -3.553 3.573 1.00 77.69 219 LYS A CA 1
ATOM 1781 C C . LYS A 1 219 ? 17.339 -3.136 2.221 1.00 77.69 219 LYS A C 1
ATOM 1783 O O . LYS A 1 219 ? 16.574 -2.980 1.267 1.00 77.69 219 LYS A O 1
ATOM 1788 N N . ASP A 1 220 ? 18.663 -3.028 2.138 1.00 62.19 220 ASP A N 1
ATOM 1789 C CA . ASP A 1 220 ? 19.361 -2.838 0.870 1.00 62.19 220 ASP A CA 1
ATOM 1790 C C . ASP A 1 220 ? 18.982 -3.977 -0.079 1.00 62.19 220 ASP A C 1
ATOM 1792 O O . ASP A 1 220 ? 19.426 -5.122 0.045 1.00 62.19 220 ASP A O 1
ATOM 1796 N N . VAL A 1 221 ? 18.115 -3.669 -1.037 1.00 54.16 221 VAL A N 1
ATOM 1797 C CA . VAL A 1 221 ? 17.878 -4.533 -2.186 1.00 54.16 221 VAL A CA 1
ATOM 1798 C C . VAL A 1 221 ? 19.026 -4.204 -3.117 1.00 54.16 221 VAL A C 1
ATOM 1800 O O . VAL A 1 221 ? 18.887 -3.264 -3.885 1.00 54.16 221 VAL A O 1
ATOM 1803 N N . GLY A 1 222 ? 20.175 -4.865 -2.933 1.00 39.12 222 GLY A N 1
ATOM 1804 C CA . GLY A 1 222 ? 21.452 -4.560 -3.586 1.00 39.12 222 GLY A CA 1
ATOM 1805 C C . GLY A 1 222 ? 21.301 -3.848 -4.931 1.00 39.12 222 GLY A C 1
ATOM 1806 O O . GLY A 1 222 ? 21.162 -4.483 -5.973 1.00 39.12 222 GLY A O 1
ATOM 1807 N N . CYS A 1 223 ? 21.324 -2.516 -4.893 1.00 35.94 223 CYS A N 1
ATOM 1808 C CA . CYS A 1 223 ? 21.515 -1.683 -6.063 1.00 35.94 223 CYS A CA 1
ATOM 1809 C C . CYS A 1 223 ? 23.023 -1.580 -6.255 1.00 35.94 223 CYS A C 1
ATOM 1811 O O . CYS A 1 223 ? 23.614 -0.516 -6.066 1.00 35.94 223 CYS A O 1
ATOM 1813 N N . ASP A 1 224 ? 23.654 -2.693 -6.620 1.00 32.12 224 ASP A N 1
ATOM 1814 C CA . ASP A 1 224 ? 24.964 -2.617 -7.244 1.00 32.12 224 ASP A CA 1
ATOM 1815 C C . ASP A 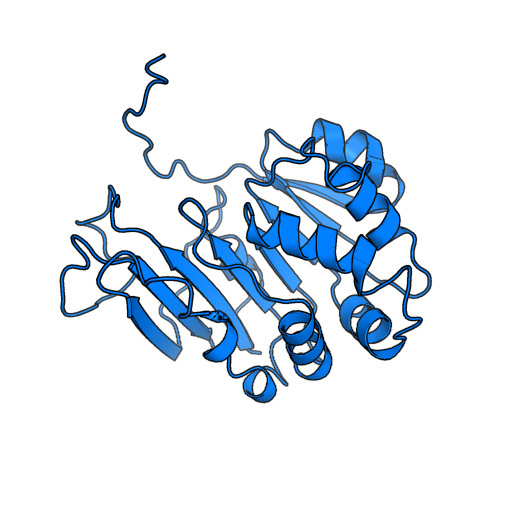1 224 ? 24.771 -1.958 -8.617 1.00 32.12 224 ASP A C 1
ATOM 1817 O O . ASP A 1 224 ? 24.431 -2.595 -9.608 1.00 32.12 224 ASP A O 1
ATOM 1821 N N . GLY A 1 225 ? 24.951 -0.637 -8.640 1.00 32.81 225 GLY A N 1
ATOM 1822 C CA . GLY A 1 225 ? 25.346 0.121 -9.820 1.00 32.81 225 GLY A CA 1
ATOM 1823 C C . GLY A 1 225 ? 24.284 0.343 -10.895 1.00 32.81 225 GLY A C 1
ATOM 1824 O O . GLY A 1 225 ? 24.370 -0.225 -11.973 1.00 32.81 225 GLY A O 1
ATOM 1825 N N . PHE A 1 226 ? 23.424 1.341 -10.702 1.00 30.44 226 PHE A N 1
ATOM 1826 C CA . PHE A 1 226 ? 23.125 2.261 -11.803 1.00 30.44 226 PHE A CA 1
ATOM 1827 C C . PHE A 1 226 ? 23.400 3.677 -11.322 1.00 30.44 226 PHE A C 1
ATOM 1829 O O . PHE A 1 226 ? 22.537 4.395 -10.822 1.00 30.44 226 PHE A O 1
ATOM 1836 N N . ALA A 1 227 ? 24.677 4.043 -11.439 1.00 28.30 227 ALA A N 1
ATOM 1837 C CA . ALA A 1 227 ? 25.069 5.433 -11.507 1.00 28.30 227 ALA A CA 1
ATOM 1838 C C . ALA A 1 227 ? 24.190 6.124 -12.556 1.00 28.30 227 ALA A C 1
ATOM 1840 O O . ALA A 1 227 ? 24.018 5.615 -13.665 1.00 28.30 227 ALA A O 1
ATOM 1841 N N . PHE A 1 228 ? 23.648 7.280 -12.188 1.00 31.91 228 PHE A N 1
ATOM 1842 C CA . PHE A 1 228 ? 23.138 8.255 -13.135 1.00 31.91 228 PHE A CA 1
ATOM 1843 C C . PHE A 1 228 ? 24.221 8.498 -14.197 1.00 31.91 228 PHE A C 1
ATOM 1845 O O . PHE A 1 228 ? 25.211 9.175 -13.923 1.00 31.91 228 PHE A O 1
ATOM 1852 N N . MET A 1 229 ? 24.066 7.926 -15.390 1.00 25.33 229 MET A N 1
ATOM 1853 C CA . MET A 1 229 ? 24.721 8.465 -16.576 1.00 25.33 229 MET A CA 1
ATOM 1854 C C . MET A 1 229 ? 23.777 9.516 -17.147 1.00 25.33 229 MET A C 1
ATOM 1856 O O . MET A 1 229 ? 22.756 9.185 -17.749 1.00 25.33 229 MET A O 1
ATOM 1860 N N . ASN A 1 230 ? 24.112 10.774 -16.857 1.00 28.84 230 ASN A N 1
ATOM 1861 C CA . ASN A 1 230 ? 23.823 11.886 -17.758 1.00 28.84 230 ASN A CA 1
ATOM 1862 C C . ASN A 1 230 ? 24.603 11.709 -19.063 1.00 28.84 230 ASN A C 1
ATOM 1864 O O . ASN A 1 230 ? 25.731 11.166 -18.990 1.00 28.84 230 ASN A O 1
#

pLDDT: mean 72.86, std 16.26, range [25.33, 91.5]

Sequence (230 aa):
MKTVEWLAHEADWPDQWKPLHNVPSPLVYSRAVIYSAWRAGMSDYLKGDVIGYDGPPRPDFQLIVVVYAKAETDYLPNKLIPFEALTDVQYLSFRQRTWQLFEPSSGDWKALFRHARKLCWLRHDGNAGISFLYNCNNNFLLRDGDHEMAKALNKVRELLAFGMDWFREFGGSSCASMLVDLVRLKDRMIEDITVGTRSEEDISDKVGAMIRVHQEELKDVGCDGFAFMN

Radius of gyration: 17.38 Å; chains: 1; bounding box: 45×45×40 Å

Foldseek 3Di:
DKAKEKEKDDQPAPPLPPDPDDDPDRLRQWIKIKIFMAPDDDLLCVVCQFPPGNHDDHGPDMDMDIHHDPPPPDDACLVVDPLQVLQDYAHYEYYYPDPDDHADDLVSLVSNLLRNQNHAYYEYEEVNLVNVLVCLQPPNADPDPNVSSLVSQQRHQEYEYEHYPQQDDDPRDGSLRSVLVNLPGPNHRNAEYEYEPVCQPSNCVRPVVRHPYHYTHGHCSPPPDDDDDD